Protein AF-0000000082916190 (afdb_homodimer)

Structure (mmCIF, N/CA/C/O backbone):
data_AF-0000000082916190-model_v1
#
loop_
_entity.id
_entity.type
_entity.pdbx_description
1 polymer 'Histidine-containing phosphotransfer protein'
#
loop_
_atom_site.group_PDB
_atom_site.id
_atom_site.type_symbol
_atom_site.label_atom_id
_atom_site.label_alt_id
_atom_site.label_comp_id
_atom_site.label_asym_id
_atom_site.label_entity_id
_atom_site.label_seq_id
_atom_site.pdbx_PDB_ins_code
_atom_site.Cartn_x
_atom_site.Cartn_y
_atom_site.Cartn_z
_atom_site.occupancy
_atom_site.B_iso_or_equiv
_atom_site.auth_seq_id
_atom_site.auth_comp_id
_atom_site.auth_asym_id
_atom_site.auth_atom_id
_atom_site.pdbx_PDB_model_num
ATOM 1 N N . MET A 1 1 ? -25.115 -7.022 -16.143 1 59 1 MET A N 1
ATOM 2 C CA . MET A 1 1 ? -25.789 -5.729 -16.061 1 59 1 MET A CA 1
ATOM 3 C C . MET A 1 1 ? -25.588 -5.097 -14.688 1 59 1 MET A C 1
ATOM 5 O O . MET A 1 1 ? -25.174 -3.941 -14.587 1 59 1 MET A O 1
ATOM 9 N N . GLN A 1 2 ? -25.721 -5.831 -13.573 1 75.57 2 GLN A N 1
ATOM 10 C CA . GLN A 1 2 ? -25.648 -5.311 -12.212 1 75.57 2 GLN A CA 1
ATOM 11 C C . GLN A 1 2 ? -24.212 -4.956 -11.835 1 75.57 2 GLN A C 1
ATOM 13 O O . GLN A 1 2 ? -23.966 -3.92 -11.213 1 75.57 2 GLN A O 1
ATOM 18 N N . SER A 1 3 ? -23.255 -5.614 -12.426 1 80.19 3 SER A N 1
ATOM 19 C CA . SER A 1 3 ? -21.848 -5.345 -12.15 1 80.19 3 SER A CA 1
ATOM 20 C C . SER A 1 3 ? -21.396 -4.043 -12.802 1 80.19 3 SER A C 1
ATOM 22 O O . SER A 1 3 ? -20.666 -3.258 -12.192 1 80.19 3 SER A O 1
ATOM 24 N N . ALA A 1 4 ? -21.901 -3.852 -13.993 1 82.46 4 ALA A N 1
ATOM 25 C CA . ALA A 1 4 ? -21.551 -2.628 -14.709 1 82.46 4 ALA A CA 1
ATOM 26 C C . ALA A 1 4 ? -22.106 -1.398 -13.997 1 82.46 4 ALA A C 1
ATOM 28 O O . ALA A 1 4 ? -21.45 -0.355 -13.944 1 82.46 4 ALA A O 1
ATOM 29 N N . ALA A 1 5 ? -23.358 -1.574 -13.471 1 87.19 5 ALA A N 1
ATOM 30 C CA . ALA A 1 5 ? -23.987 -0.47 -12.751 1 87.19 5 ALA A CA 1
ATOM 31 C C . ALA A 1 5 ? -23.205 -0.124 -11.487 1 87.19 5 ALA A C 1
ATOM 33 O O . ALA A 1 5 ? -22.996 1.052 -11.181 1 87.19 5 ALA A O 1
ATOM 34 N N . ILE A 1 6 ? -22.728 -1.06 -10.784 1 89.38 6 ILE A N 1
ATOM 35 C CA . ILE A 1 6 ? -21.974 -0.839 -9.555 1 89.38 6 ILE A CA 1
ATOM 36 C C . ILE A 1 6 ? -20.612 -0.234 -9.886 1 89.38 6 ILE A C 1
ATOM 38 O O . ILE A 1 6 ? -20.13 0.653 -9.178 1 89.38 6 ILE A O 1
ATOM 42 N N . ALA A 1 7 ? -20.004 -0.677 -10.923 1 89.84 7 ALA A N 1
ATOM 43 C CA . ALA A 1 7 ? -18.737 -0.102 -11.367 1 89.84 7 ALA A CA 1
ATOM 44 C C . ALA A 1 7 ? -18.891 1.381 -11.693 1 89.84 7 ALA A C 1
ATOM 46 O O . ALA A 1 7 ? -18.039 2.195 -11.33 1 89.84 7 ALA A O 1
ATOM 47 N N . ALA A 1 8 ? -19.961 1.732 -12.375 1 92.08 8 ALA A N 1
ATOM 48 C CA . ALA A 1 8 ? -20.244 3.127 -12.702 1 92.08 8 ALA A CA 1
ATOM 49 C C . ALA A 1 8 ? -20.474 3.951 -11.439 1 92.08 8 ALA A C 1
ATOM 51 O O . ALA A 1 8 ? -20.023 5.095 -11.345 1 92.08 8 ALA A O 1
ATOM 52 N N . GLN A 1 9 ? -21.2 3.35 -10.514 1 92.97 9 GLN A N 1
ATOM 53 C CA . GLN A 1 9 ? -21.447 4.018 -9.24 1 92.97 9 GLN A CA 1
ATOM 54 C C . GLN A 1 9 ? -20.141 4.291 -8.5 1 92.97 9 GLN A C 1
ATOM 56 O O . GLN A 1 9 ? -19.96 5.368 -7.927 1 92.97 9 GLN A O 1
ATOM 61 N N . LEU A 1 10 ? -19.276 3.335 -8.547 1 93.64 10 LEU A N 1
ATOM 62 C CA . LEU A 1 10 ? -17.985 3.462 -7.88 1 93.64 10 LEU A CA 1
ATOM 63 C C . LEU A 1 10 ? -17.152 4.571 -8.515 1 93.64 10 LEU A C 1
ATOM 65 O O . LEU A 1 10 ? -16.57 5.397 -7.809 1 93.64 10 LEU A O 1
ATOM 69 N N . ASN A 1 11 ? -17.079 4.616 -9.78 1 93.9 11 ASN A N 1
ATOM 70 C CA . ASN A 1 11 ? -16.336 5.648 -10.493 1 93.9 11 ASN A CA 1
ATOM 71 C C . ASN A 1 11 ? -16.901 7.039 -10.216 1 93.9 11 ASN A C 1
ATOM 73 O O . ASN A 1 11 ? -16.146 7.994 -10.026 1 93.9 11 ASN A O 1
ATOM 77 N N . GLN A 1 12 ? -18.219 7.16 -10.236 1 95.42 12 GLN A N 1
ATOM 78 C CA . GLN A 1 12 ? -18.873 8.429 -9.932 1 95.42 12 GLN A CA 1
ATOM 79 C C . GLN A 1 12 ? -18.577 8.871 -8.502 1 95.42 12 GLN A C 1
ATOM 81 O O . GLN A 1 12 ? -18.374 10.059 -8.243 1 95.42 12 GLN A O 1
ATOM 86 N N . TYR A 1 13 ? -18.592 7.854 -7.662 1 96.74 13 TYR A N 1
ATOM 87 C CA . TYR A 1 13 ? -18.337 8.155 -6.257 1 96.74 13 TYR A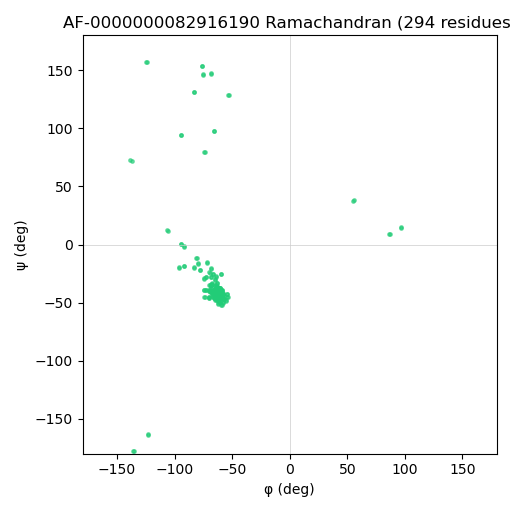 CA 1
ATOM 88 C C . TYR A 1 13 ? -16.931 8.712 -6.065 1 96.74 13 TYR A C 1
ATOM 90 O O . TYR A 1 13 ? -16.744 9.714 -5.372 1 96.74 13 TYR A O 1
ATOM 98 N N . VAL A 1 14 ? -15.942 8.138 -6.692 1 96.7 14 VAL A N 1
ATOM 99 C CA . VAL A 1 14 ? -14.558 8.585 -6.58 1 96.7 14 VAL A CA 1
ATOM 100 C C . VAL A 1 14 ? -14.417 9.985 -7.173 1 96.7 14 VAL A C 1
ATOM 102 O O . VAL A 1 14 ? -13.759 10.85 -6.591 1 96.7 14 VAL A O 1
ATOM 105 N N . THR A 1 15 ? -15.019 10.234 -8.249 1 96.93 15 THR A N 1
ATOM 106 C CA . THR A 1 15 ? -14.997 11.548 -8.88 1 96.93 15 THR A CA 1
ATOM 107 C C . THR A 1 15 ? -15.605 12.601 -7.958 1 96.93 15 THR A C 1
ATOM 109 O O . THR A 1 15 ? -15.092 13.717 -7.858 1 96.93 15 THR A O 1
ATOM 112 N N . GLN A 1 16 ? -16.728 12.22 -7.328 1 97.56 16 GLN A N 1
ATOM 113 C CA . GLN A 1 16 ? -17.366 13.127 -6.38 1 97.56 16 GLN A CA 1
ATOM 114 C C . GLN A 1 16 ? -16.418 13.488 -5.241 1 97.56 16 GLN A C 1
ATOM 116 O O . GLN A 1 16 ? -16.328 14.653 -4.847 1 97.56 16 GLN A O 1
ATOM 121 N N . LEU A 1 17 ? -15.72 12.432 -4.753 1 97.83 17 LEU A N 1
ATOM 122 C CA . LEU A 1 17 ? -14.789 12.663 -3.653 1 97.83 17 LEU A CA 1
ATOM 123 C C . LEU A 1 17 ? -13.655 13.586 -4.086 1 97.83 17 LEU A C 1
ATOM 125 O O . LEU A 1 17 ? -13.176 14.402 -3.294 1 97.83 17 LEU A O 1
ATOM 129 N N . GLN A 1 18 ? -13.217 13.505 -5.323 1 97.13 18 GLN A N 1
ATOM 130 C CA . GLN A 1 18 ? -12.176 14.372 -5.863 1 97.13 18 GLN A CA 1
ATOM 131 C C . GLN A 1 18 ? -12.673 15.809 -6.001 1 97.13 18 GLN A C 1
ATOM 133 O O . GLN A 1 18 ? -11.968 16.753 -5.638 1 97.13 18 GLN A O 1
ATOM 138 N N . GLN A 1 19 ? -13.912 15.953 -6.427 1 97.03 19 GLN A N 1
ATOM 139 C CA . GLN A 1 19 ? -14.5 17.276 -6.606 1 97.03 19 GLN A CA 1
ATOM 140 C C . GLN A 1 19 ? -14.695 17.977 -5.264 1 97.03 19 GLN A C 1
ATOM 142 O O . GLN A 1 19 ? -14.564 19.2 -5.172 1 97.03 19 GLN A O 1
ATOM 147 N N . GLU A 1 20 ? -14.987 17.153 -4.283 1 97.41 20 GLU A N 1
ATOM 148 C CA . GLU A 1 20 ? -15.214 17.697 -2.947 1 97.41 20 GLU A CA 1
ATOM 149 C C . GLU A 1 20 ? -13.895 17.982 -2.236 1 97.41 20 GLU A C 1
ATOM 151 O O . GLU A 1 20 ? -13.883 18.561 -1.147 1 97.41 20 GLU A O 1
ATOM 156 N N . GLY A 1 21 ? -12.761 17.497 -2.782 1 96.78 21 GLY A N 1
ATOM 157 C CA . GLY A 1 21 ? -11.448 17.74 -2.206 1 96.78 21 GLY A CA 1
ATOM 158 C C . GLY A 1 21 ? -11.068 16.729 -1.14 1 96.78 21 GLY A C 1
ATOM 159 O O . GLY A 1 21 ? -10.075 16.909 -0.433 1 96.78 21 GLY A O 1
ATOM 160 N N . VAL A 1 22 ? -11.874 15.685 -1.012 1 98.05 22 VAL A N 1
ATOM 161 C CA . VAL A 1 22 ? -11.582 14.646 -0.03 1 98.05 22 VAL A CA 1
ATOM 162 C C . VAL A 1 22 ? -10.415 13.789 -0.516 1 98.05 22 VAL A C 1
ATOM 164 O O . VAL A 1 22 ? -9.47 13.535 0.234 1 98.05 22 VAL A O 1
ATOM 167 N N . LEU A 1 23 ? -10.451 13.404 -1.789 1 98.02 23 LEU A N 1
ATOM 168 C CA . LEU A 1 23 ? -9.401 12.634 -2.447 1 98.02 23 LEU A CA 1
ATOM 169 C C . LEU A 1 23 ? -8.892 13.361 -3.688 1 98.02 23 LEU A C 1
ATOM 171 O O . LEU A 1 23 ? -9.582 14.225 -4.233 1 98.02 23 LEU A O 1
ATOM 175 N N . ASP A 1 24 ? -7.677 13.025 -4.077 1 97 24 ASP A N 1
ATOM 176 C CA . ASP A 1 24 ? -7.143 13.59 -5.312 1 97 24 ASP A CA 1
ATOM 177 C C . ASP A 1 24 ? -6.726 12.488 -6.284 1 97 24 ASP A C 1
ATOM 179 O O . ASP A 1 24 ? -7.155 11.34 -6.151 1 97 24 ASP A O 1
ATOM 183 N N . ASP A 1 25 ? -5.919 12.855 -7.29 1 94.62 25 ASP A N 1
ATOM 184 C CA . ASP A 1 25 ? -5.587 11.945 -8.382 1 94.62 25 ASP A CA 1
ATOM 185 C C . ASP A 1 25 ? -4.689 10.809 -7.897 1 94.62 25 ASP A C 1
ATOM 187 O O . ASP A 1 25 ? -4.624 9.751 -8.526 1 94.62 25 ASP A O 1
ATOM 191 N N . GLN A 1 26 ? -3.978 11.057 -6.823 1 92.96 26 GLN A N 1
ATOM 192 C CA . GLN A 1 26 ? -3.118 10.015 -6.273 1 92.96 26 GLN A CA 1
ATOM 193 C C . GLN A 1 26 ? -3.927 8.778 -5.893 1 92.96 26 GLN A C 1
ATOM 195 O O . GLN A 1 26 ? -3.476 7.649 -6.095 1 92.96 26 GLN A O 1
ATOM 200 N N . PHE A 1 27 ? -5.08 8.943 -5.36 1 96.07 27 PHE A N 1
ATOM 201 C CA . PHE A 1 27 ? -5.924 7.815 -4.984 1 96.07 27 PHE A CA 1
ATOM 202 C C . PHE A 1 27 ? -6.335 7.012 -6.213 1 96.07 27 PHE A C 1
ATOM 204 O O . PHE A 1 27 ? -6.407 5.783 -6.163 1 96.07 27 PHE A O 1
ATOM 211 N N . GLN A 1 28 ? -6.554 7.728 -7.271 1 93.04 28 GLN A N 1
ATOM 212 C CA . GLN A 1 28 ? -6.884 7.051 -8.521 1 93.04 28 GLN A CA 1
ATOM 213 C C . GLN A 1 28 ? -5.717 6.197 -9.009 1 93.04 28 GLN A C 1
ATOM 215 O O . GLN A 1 28 ? -5.923 5.115 -9.564 1 93.04 28 GLN A O 1
ATOM 220 N N . GLN A 1 29 ? -4.616 6.742 -8.829 1 90.31 29 GLN A N 1
ATOM 221 C CA . GLN A 1 29 ? -3.434 5.98 -9.216 1 90.31 29 GLN A CA 1
ATOM 222 C C . GLN A 1 29 ? -3.321 4.692 -8.405 1 90.31 29 GLN A C 1
ATOM 224 O O . GLN A 1 29 ? -2.92 3.653 -8.933 1 90.31 29 GLN A O 1
ATOM 229 N N . LEU A 1 30 ? -3.643 4.753 -7.156 1 92.69 30 LEU A N 1
ATOM 230 C CA . LEU A 1 30 ? -3.636 3.567 -6.307 1 92.69 30 LEU A CA 1
ATOM 231 C C . LEU A 1 30 ? -4.644 2.537 -6.805 1 92.69 30 LEU A C 1
ATOM 233 O O . LEU A 1 30 ? -4.341 1.343 -6.862 1 92.69 30 LEU A O 1
ATOM 237 N N . ILE A 1 31 ? -5.809 3.067 -7.171 1 92.92 31 ILE A N 1
ATOM 238 C CA . ILE A 1 31 ? -6.859 2.193 -7.683 1 92.92 31 ILE A CA 1
ATOM 239 C C . ILE A 1 31 ? -6.367 1.476 -8.938 1 92.92 31 ILE A C 1
ATOM 241 O O . ILE A 1 31 ? -6.634 0.286 -9.126 1 92.92 31 ILE A O 1
ATOM 245 N N . GLN A 1 32 ? -5.619 2.194 -9.725 1 89.02 32 GLN A N 1
ATOM 246 C CA . GLN A 1 32 ? -5.147 1.645 -10.992 1 89.02 32 GLN A CA 1
ATOM 247 C C . GLN A 1 32 ? -4.131 0.53 -10.764 1 89.02 32 GLN A C 1
ATOM 249 O O . GLN A 1 32 ? -3.898 -0.295 -11.65 1 89.02 32 GLN A O 1
ATOM 254 N N . LEU A 1 33 ? -3.589 0.569 -9.623 1 85.97 33 LEU A N 1
ATOM 255 C CA . LEU A 1 33 ? -2.618 -0.472 -9.308 1 85.97 33 LEU A CA 1
ATOM 256 C C . LEU A 1 33 ? -3.318 -1.765 -8.903 1 85.97 33 LEU A C 1
ATOM 258 O O . LEU A 1 33 ? -2.698 -2.83 -8.877 1 85.97 33 LEU A O 1
ATOM 262 N N . GLN A 1 34 ? -4.576 -1.6 -8.591 1 85.34 34 GLN A N 1
ATOM 263 C CA . GLN A 1 34 ? -5.392 -2.749 -8.215 1 85.34 34 GLN A CA 1
ATOM 264 C C . GLN A 1 34 ? -5.928 -3.471 -9.448 1 85.34 34 GLN A C 1
ATOM 266 O O . GLN A 1 34 ? -6.373 -2.831 -10.403 1 85.34 34 GLN A O 1
ATOM 271 N N . ASP A 1 35 ? -5.784 -4.748 -9.487 1 77.75 35 ASP A N 1
ATOM 272 C CA . ASP A 1 35 ? -6.347 -5.523 -10.588 1 77.75 35 ASP A CA 1
ATOM 273 C C . ASP A 1 35 ? -7.031 -6.789 -10.075 1 77.75 35 ASP A C 1
ATOM 275 O O . ASP A 1 35 ? -7.254 -6.936 -8.872 1 77.75 35 ASP A O 1
ATOM 279 N N . GLU A 1 36 ? -7.522 -7.588 -10.972 1 74.22 36 GLU A N 1
ATOM 280 C CA . GLU A 1 36 ? -8.291 -8.783 -10.639 1 74.22 36 GLU A CA 1
ATOM 281 C C . GLU A 1 36 ? -7.468 -9.752 -9.796 1 74.22 36 GLU A C 1
ATOM 283 O O . GLU A 1 36 ? -8.021 -10.517 -9.002 1 74.22 36 GLU A O 1
ATOM 288 N N . SER A 1 37 ? -6.22 -9.647 -9.942 1 68.77 37 SER A N 1
ATOM 289 C CA . SER A 1 37 ? -5.342 -10.571 -9.23 1 68.77 37 SER A CA 1
ATOM 290 C C . SER A 1 37 ? -5.094 -10.107 -7.799 1 68.77 37 SER A C 1
ATOM 292 O O . SER A 1 37 ? -4.683 -10.898 -6.947 1 68.77 37 SER A O 1
ATOM 294 N N . ASN A 1 38 ? -5.305 -8.879 -7.468 1 77.83 38 ASN A N 1
ATOM 295 C CA . ASN A 1 38 ? -5.202 -8.304 -6.131 1 77.83 38 ASN A CA 1
ATOM 296 C C . ASN A 1 38 ? -6.341 -7.327 -5.852 1 77.83 38 ASN A C 1
ATOM 298 O O . ASN A 1 38 ? -6.109 -6.128 -5.684 1 77.83 38 ASN A O 1
ATOM 302 N N . PRO A 1 39 ? -7.424 -7.969 -5.675 1 81.75 39 PRO A N 1
ATOM 303 C CA . PRO A 1 39 ? -8.633 -7.144 -5.611 1 81.75 39 PRO A CA 1
ATOM 304 C C . PRO A 1 39 ? -8.733 -6.344 -4.314 1 81.75 39 PRO A C 1
ATOM 306 O O . PRO A 1 39 ? -9.498 -5.38 -4.237 1 81.75 39 PRO A O 1
ATOM 309 N N . ASP A 1 40 ? -7.941 -6.691 -3.317 1 87.29 40 ASP A N 1
ATOM 310 C CA . ASP A 1 40 ? -8.081 -6.041 -2.018 1 87.29 40 ASP A CA 1
ATOM 311 C C . ASP A 1 40 ? -6.928 -5.073 -1.761 1 87.29 40 ASP A C 1
ATOM 313 O O . ASP A 1 40 ? -6.75 -4.596 -0.638 1 87.29 40 ASP A O 1
ATOM 317 N N . PHE A 1 41 ? -6.177 -4.777 -2.743 1 89.98 41 PHE A N 1
ATOM 318 C CA . PHE A 1 41 ? -4.976 -3.968 -2.571 1 89.98 41 PHE A CA 1
ATOM 319 C C . PHE A 1 41 ? -5.323 -2.602 -1.99 1 89.98 41 PHE A C 1
ATOM 321 O O . PHE A 1 41 ? -4.76 -2.194 -0.972 1 89.98 41 PHE A O 1
ATOM 328 N N . VAL A 1 42 ? -6.23 -1.904 -2.549 1 94.04 42 VAL A N 1
ATOM 329 C CA . VAL A 1 42 ? -6.571 -0.546 -2.137 1 94.04 42 VAL A CA 1
ATOM 330 C C . VAL A 1 42 ? -7.147 -0.565 -0.723 1 94.04 42 VAL A C 1
ATOM 332 O O . VAL A 1 42 ? -6.811 0.287 0.103 1 94.04 42 VAL A O 1
ATOM 335 N N . ALA A 1 43 ? -7.967 -1.543 -0.451 1 94.03 43 ALA A N 1
ATOM 336 C CA . ALA A 1 43 ? -8.547 -1.666 0.884 1 94.03 43 ALA A CA 1
ATOM 337 C C . ALA A 1 43 ? -7.461 -1.851 1.939 1 94.03 43 ALA A C 1
ATOM 339 O O . ALA A 1 43 ? -7.549 -1.291 3.034 1 94.03 43 ALA A O 1
ATOM 340 N N . GLU A 1 44 ? -6.484 -2.566 1.602 1 91.51 44 GLU A N 1
ATOM 341 C CA . GLU A 1 44 ? -5.387 -2.816 2.532 1 91.51 44 GLU A CA 1
ATOM 342 C C . GLU A 1 44 ? -4.557 -1.556 2.759 1 91.51 44 GLU A C 1
ATOM 344 O O . GLU A 1 44 ? -4.166 -1.259 3.889 1 91.51 44 GLU A O 1
ATOM 349 N N . VAL A 1 45 ? -4.247 -0.899 1.671 1 93.79 45 VAL A N 1
ATOM 350 C CA . VAL A 1 45 ? -3.511 0.356 1.779 1 93.79 45 VAL A CA 1
ATOM 351 C C . VAL A 1 45 ? -4.309 1.354 2.614 1 93.79 45 VAL A C 1
ATOM 353 O O . VAL A 1 45 ? -3.753 2.035 3.478 1 93.79 45 VAL A O 1
ATOM 356 N N . VAL A 1 46 ? -5.603 1.401 2.428 1 96.45 46 VAL A N 1
ATOM 357 C CA . VAL A 1 46 ? -6.483 2.293 3.176 1 96.45 46 VAL A CA 1
ATOM 358 C C . VAL A 1 46 ? -6.438 1.937 4.66 1 96.45 46 VAL A C 1
ATOM 360 O O . VAL A 1 46 ? -6.343 2.822 5.514 1 96.45 46 VAL A O 1
ATOM 363 N N . GLN A 1 47 ? -6.481 0.752 4.938 1 94.54 47 GLN A N 1
ATOM 364 C CA . GLN A 1 47 ? -6.45 0.308 6.328 1 94.54 47 GLN A CA 1
ATOM 365 C C . GLN A 1 47 ? -5.145 0.714 7.006 1 94.54 47 GLN A C 1
ATOM 367 O O . GLN A 1 47 ? -5.152 1.186 8.145 1 94.54 47 GLN A O 1
ATOM 372 N N . LEU A 1 48 ? -4.073 0.537 6.321 1 93.05 48 LEU A N 1
ATOM 373 C CA . LEU A 1 48 ? -2.771 0.928 6.851 1 93.05 48 LEU A CA 1
ATOM 374 C C . LEU A 1 48 ? -2.722 2.428 7.12 1 93.05 48 LEU A C 1
ATOM 376 O O . LEU A 1 48 ? -2.24 2.86 8.17 1 93.05 48 LEU A O 1
ATOM 380 N N . TYR A 1 49 ? -3.215 3.147 6.187 1 95.84 49 TYR A N 1
ATOM 381 C CA . TYR A 1 49 ? -3.245 4.598 6.33 1 95.84 49 TYR A CA 1
ATOM 382 C C . TYR A 1 49 ? -4.077 5.011 7.538 1 95.84 49 TYR A C 1
ATOM 384 O O . TYR A 1 49 ? -3.66 5.864 8.325 1 95.84 49 TYR A O 1
ATOM 392 N N . VAL A 1 50 ? -5.238 4.42 7.669 1 97.29 50 VAL A N 1
ATOM 393 C CA . VAL A 1 50 ? -6.156 4.79 8.741 1 97.29 50 VAL A CA 1
ATOM 394 C C . VAL A 1 50 ? -5.521 4.48 10.095 1 97.29 50 VAL A C 1
ATOM 396 O O . VAL A 1 50 ? -5.568 5.302 11.013 1 97.29 50 VAL A O 1
ATOM 399 N N . GLU A 1 51 ? -4.932 3.396 10.183 1 94.44 51 GLU A N 1
ATOM 400 C CA . GLU A 1 51 ? -4.288 3.007 11.435 1 94.44 51 GLU A CA 1
ATOM 401 C C . GLU A 1 51 ? -3.125 3.936 11.769 1 94.44 51 GLU A C 1
ATOM 403 O O . GLU A 1 51 ? -3.021 4.43 12.894 1 94.44 51 GLU A O 1
ATOM 408 N N . ASP A 1 52 ? -2.308 4.172 10.83 1 93.6 52 ASP A N 1
ATOM 409 C CA . ASP A 1 52 ? -1.145 5.031 11.026 1 93.6 52 ASP A CA 1
ATOM 410 C C . ASP A 1 52 ? -1.567 6.463 11.346 1 93.6 52 ASP A C 1
ATOM 412 O O . ASP A 1 52 ? -1.008 7.094 12.246 1 93.6 52 ASP A O 1
ATOM 416 N N . SER A 1 53 ? -2.529 6.961 10.586 1 96.62 53 SER A N 1
ATOM 417 C CA . SER A 1 53 ? -3.011 8.326 10.769 1 96.62 53 SER A CA 1
ATOM 418 C C . SER A 1 53 ? -3.661 8.504 12.137 1 96.62 53 SER A C 1
ATOM 420 O O . SER A 1 53 ? -3.447 9.519 12.804 1 96.62 53 SER A O 1
ATOM 422 N N . SER A 1 54 ? -4.471 7.515 12.559 1 97.83 54 SER A N 1
ATOM 423 C CA . SER A 1 54 ? -5.084 7.571 13.882 1 97.83 54 SER A CA 1
ATOM 424 C C . SER A 1 54 ? -4.028 7.68 14.977 1 97.83 54 SER A C 1
ATOM 426 O O . SER A 1 54 ? -4.163 8.487 15.899 1 97.83 54 SER A O 1
ATOM 428 N N . ALA A 1 55 ? -2.988 6.916 14.869 1 97.09 55 ALA A N 1
ATOM 429 C CA . ALA A 1 55 ? -1.908 6.942 15.852 1 97.09 55 ALA A CA 1
ATOM 430 C C . ALA A 1 55 ? -1.21 8.299 15.865 1 97.09 55 ALA A C 1
ATOM 432 O O . ALA A 1 55 ? -0.885 8.827 16.932 1 97.09 55 ALA A O 1
ATOM 433 N N . LYS A 1 56 ? -0.985 8.887 14.703 1 96.95 56 LYS A N 1
ATOM 434 C CA . LYS A 1 56 ? -0.303 10.175 14.611 1 96.95 56 LYS A CA 1
ATOM 435 C C . LYS A 1 56 ? -1.175 11.3 15.16 1 96.95 56 LYS A C 1
ATOM 437 O O . LYS A 1 56 ? -0.683 12.192 15.854 1 96.95 56 LYS A O 1
ATOM 442 N N . ILE A 1 57 ? -2.451 11.242 14.859 1 98.33 57 ILE A N 1
ATOM 443 C CA . ILE A 1 57 ? -3.39 12.231 15.375 1 98.33 57 ILE A CA 1
ATOM 444 C C . ILE A 1 57 ? -3.405 12.181 16.901 1 98.33 57 ILE A C 1
ATOM 446 O O . ILE A 1 57 ? -3.368 13.221 17.563 1 98.33 57 ILE A O 1
ATOM 450 N N . ASP A 1 58 ? -3.439 10.969 17.462 1 98.42 58 ASP A N 1
ATOM 451 C CA . ASP A 1 58 ? -3.425 10.799 18.911 1 98.42 58 ASP A CA 1
ATOM 452 C C . ASP A 1 58 ? -2.138 11.355 19.517 1 98.42 58 ASP A C 1
ATOM 454 O O . ASP A 1 58 ? -2.166 11.989 20.574 1 98.42 58 ASP A O 1
ATOM 458 N N . LYS A 1 59 ? -0.995 11.116 18.91 1 97.67 59 LYS A N 1
ATOM 459 C CA . LYS A 1 59 ? 0.291 11.607 19.397 1 97.67 59 LYS A CA 1
ATOM 460 C C . LYS A 1 59 ? 0.345 13.132 19.367 1 97.67 59 LYS A C 1
ATOM 462 O O . LYS A 1 59 ? 0.822 13.76 20.315 1 97.67 59 LYS A O 1
ATOM 467 N N . ILE A 1 60 ? -0.165 13.706 18.295 1 98.03 60 ILE A N 1
ATOM 468 C CA . ILE A 1 60 ? -0.211 15.159 18.181 1 98.03 60 ILE A CA 1
ATOM 469 C C . ILE A 1 60 ? -1.084 15.737 19.292 1 98.03 60 ILE A C 1
ATOM 471 O O . ILE A 1 60 ? -0.703 16.711 19.946 1 98.03 60 ILE A O 1
ATOM 475 N N . ALA A 1 61 ? -2.282 15.147 19.44 1 97.89 61 ALA A N 1
ATOM 476 C CA . ALA A 1 61 ? -3.187 15.593 20.496 1 97.89 61 ALA A CA 1
ATOM 477 C C . ALA A 1 61 ? -2.502 15.55 21.859 1 97.89 61 ALA A C 1
ATOM 479 O O . ALA A 1 61 ? -2.621 16.488 22.651 1 97.89 61 ALA A O 1
ATOM 480 N N . ALA A 1 62 ? -1.76 14.492 22.111 1 97.12 62 ALA A N 1
ATOM 481 C CA . ALA A 1 62 ? -1.073 14.329 23.389 1 97.12 62 ALA A CA 1
ATOM 482 C C . ALA A 1 62 ? -0.02 15.415 23.589 1 97.12 62 ALA A C 1
ATOM 484 O O . ALA A 1 62 ? 0.162 15.914 24.702 1 97.12 62 ALA A O 1
ATOM 485 N N . MET A 1 63 ? 0.665 15.78 22.504 1 96.63 63 MET A N 1
ATOM 486 C CA . MET A 1 63 ? 1.707 16.8 22.578 1 96.63 63 MET A CA 1
ATOM 487 C C . MET A 1 63 ? 1.104 18.173 22.861 1 96.63 63 MET A C 1
ATOM 489 O O . MET A 1 63 ? 1.737 19.012 23.505 1 96.63 63 MET A O 1
ATOM 493 N N . LEU A 1 64 ? -0.117 18.344 22.434 1 96.46 64 LEU A N 1
ATOM 494 C CA . LEU A 1 64 ? -0.708 19.676 22.505 1 96.46 64 LEU A CA 1
ATOM 495 C C . LEU A 1 64 ? -1.55 19.83 23.767 1 96.46 64 LEU A C 1
ATOM 497 O O . LEU A 1 64 ? -1.899 20.948 24.153 1 96.46 64 LEU A O 1
ATOM 501 N N . THR A 1 65 ? -1.942 18.813 24.338 1 90.23 65 THR A N 1
ATOM 502 C CA . THR A 1 65 ? -2.839 18.873 25.487 1 90.23 65 THR A CA 1
ATOM 503 C C . THR A 1 65 ? -2.046 18.912 26.79 1 90.23 65 THR A C 1
ATOM 505 O O . THR A 1 65 ? -2.621 19.078 27.868 1 90.23 65 THR A O 1
ATOM 508 N N . THR A 1 66 ? -0.72 18.854 26.715 1 83.61 66 THR A N 1
ATOM 509 C CA . THR A 1 66 ? 0.094 18.964 27.921 1 83.61 66 THR A CA 1
ATOM 510 C C . THR A 1 66 ? 0.167 20.412 28.394 1 83.61 66 THR A C 1
ATOM 512 O O . THR A 1 66 ? -0.11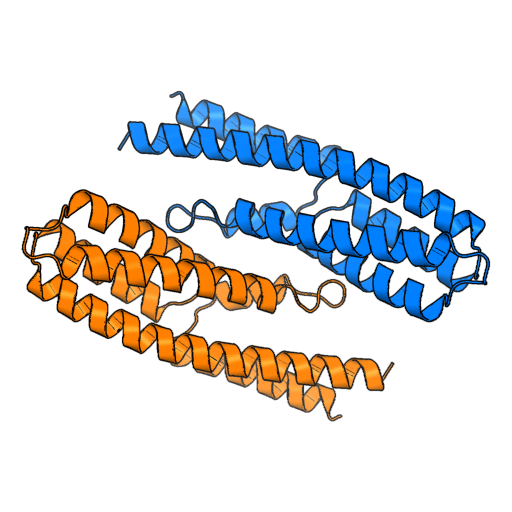8 21.336 27.63 1 83.61 66 THR A O 1
ATOM 515 N N . VAL A 1 67 ? 0.385 20.568 29.694 1 81.24 67 VAL A N 1
ATOM 516 C CA . VAL A 1 67 ? 0.499 21.895 30.289 1 81.24 67 VAL A CA 1
ATOM 517 C C . VAL A 1 67 ? 1.778 22.572 29.804 1 81.24 67 VAL A C 1
ATOM 519 O O . VAL A 1 67 ? 1.788 23.776 29.537 1 81.24 67 VAL A O 1
ATOM 522 N N . ALA A 1 68 ? 2.776 21.853 29.615 1 87.51 68 ALA A N 1
ATOM 523 C CA . ALA A 1 68 ? 4.064 22.374 29.166 1 87.51 68 ALA A CA 1
ATOM 524 C C . ALA A 1 68 ? 4.029 22.721 27.68 1 87.51 68 ALA A C 1
ATOM 526 O O . ALA A 1 68 ? 3.231 22.16 26.925 1 87.51 68 ALA A O 1
ATOM 527 N N . GLU A 1 69 ? 4.759 23.76 27.306 1 90.8 69 GLU A N 1
ATOM 528 C CA . GLU A 1 69 ? 4.903 24.086 25.89 1 90.8 69 GLU A CA 1
ATOM 529 C C . GLU A 1 69 ? 5.376 22.875 25.091 1 90.8 69 GLU A C 1
ATOM 531 O O . GLU A 1 69 ? 6.308 22.179 25.5 1 90.8 69 GLU A O 1
ATOM 536 N N . PRO A 1 70 ? 4.668 22.604 24.043 1 93.46 70 PRO A N 1
ATOM 537 C CA . PRO A 1 70 ? 5.079 21.455 23.232 1 93.46 70 PRO A CA 1
ATOM 538 C C . PRO A 1 70 ? 6.402 21.688 22.507 1 93.46 70 PRO A C 1
ATOM 540 O O . PRO A 1 70 ? 6.785 22.836 22.268 1 93.46 70 PRO A O 1
ATOM 543 N N . ASP A 1 71 ? 7.161 20.662 22.327 1 95.53 71 ASP A N 1
ATOM 544 C CA . ASP A 1 71 ? 8.29 20.72 21.403 1 95.53 71 ASP A CA 1
ATOM 545 C C . ASP A 1 71 ? 7.812 20.895 19.963 1 95.53 71 ASP A C 1
ATOM 547 O O . ASP A 1 71 ? 7.474 19.917 19.293 1 95.53 71 ASP A O 1
ATOM 551 N N . PHE A 1 72 ? 7.813 22.107 19.479 1 96.63 72 PHE A N 1
ATOM 552 C CA . PHE A 1 72 ? 7.249 22.429 18.174 1 96.63 72 PHE A CA 1
ATOM 553 C C . PHE A 1 72 ? 8.064 21.787 17.058 1 96.63 72 PHE A C 1
ATOM 555 O O . PHE A 1 72 ? 7.533 21.487 15.987 1 96.63 72 PHE A O 1
ATOM 562 N N . ASN A 1 73 ? 9.321 21.552 17.373 1 95.79 73 ASN A N 1
ATOM 563 C CA . ASN A 1 73 ? 10.137 20.867 16.375 1 95.79 73 ASN A CA 1
ATOM 564 C C . ASN A 1 73 ? 9.715 19.409 16.211 1 95.79 73 ASN A C 1
ATOM 566 O O . ASN A 1 73 ? 9.595 18.916 15.089 1 95.79 73 ASN A O 1
ATOM 570 N N . GLU A 1 74 ? 9.503 18.757 17.316 1 95.49 74 GLU A N 1
ATOM 571 C CA . GLU A 1 74 ? 9.024 17.379 17.265 1 95.49 74 GLU A CA 1
ATOM 572 C C . GLU A 1 74 ? 7.628 17.303 16.653 1 95.49 74 GLU A C 1
ATOM 574 O O . GLU A 1 74 ? 7.342 16.405 15.858 1 95.49 74 GLU A O 1
ATOM 579 N N . LEU A 1 75 ? 6.803 18.254 17.05 1 97.33 75 LEU A N 1
ATOM 580 C CA . LEU A 1 75 ? 5.45 18.317 16.507 1 97.33 75 LEU A CA 1
ATOM 581 C C . LEU A 1 75 ? 5.48 18.515 14.995 1 97.33 75 LEU A C 1
ATOM 583 O O . LEU A 1 75 ? 4.762 17.832 14.261 1 97.33 75 LEU A O 1
ATOM 587 N N . ASP A 1 76 ? 6.31 19.41 14.524 1 96.64 76 ASP A N 1
ATOM 588 C CA . ASP A 1 76 ? 6.44 19.697 13.098 1 96.64 76 ASP A CA 1
ATOM 589 C C . ASP A 1 76 ? 6.878 18.455 12.326 1 96.64 76 ASP A C 1
ATOM 591 O O . ASP A 1 76 ? 6.376 18.188 11.232 1 96.64 76 ASP A O 1
ATOM 595 N N . GLN A 1 77 ? 7.764 17.668 12.872 1 93.86 77 GLN A N 1
ATOM 596 C CA . GLN A 1 77 ? 8.238 16.452 12.219 1 93.86 77 GLN A CA 1
ATOM 597 C C . GLN A 1 77 ? 7.12 15.421 12.1 1 93.86 77 GLN A C 1
ATOM 599 O O . GLN A 1 77 ? 6.978 14.767 11.065 1 93.86 77 GLN A O 1
ATOM 604 N N . LEU A 1 78 ? 6.388 15.254 13.182 1 95.46 78 LEU A N 1
ATOM 605 C CA . LEU A 1 78 ? 5.271 14.315 13.189 1 95.46 78 LEU A CA 1
ATOM 606 C C . LEU A 1 78 ? 4.218 14.715 12.162 1 95.46 78 LEU A C 1
ATOM 608 O O . LEU A 1 78 ? 3.714 13.868 11.421 1 95.46 78 LEU A O 1
ATOM 612 N N . VAL A 1 79 ? 3.919 16.014 12.071 1 97.25 79 VAL A N 1
ATOM 613 C CA . VAL A 1 79 ? 2.924 16.521 11.131 1 97.25 79 VAL A CA 1
ATOM 614 C C . VAL A 1 79 ? 3.44 16.371 9.702 1 97.25 79 VAL A C 1
ATOM 616 O O . VAL A 1 79 ? 2.67 16.078 8.785 1 97.25 79 VAL A O 1
ATOM 619 N N . HIS A 1 80 ? 4.669 16.595 9.513 1 94.75 80 HIS A N 1
ATOM 620 C CA . HIS A 1 80 ? 5.281 16.396 8.205 1 94.75 80 HIS A CA 1
ATOM 621 C C . HIS A 1 80 ? 5.074 14.968 7.711 1 94.75 80 HIS A C 1
ATOM 623 O O . HIS A 1 80 ? 4.715 14.754 6.55 1 94.75 80 HIS A O 1
ATOM 629 N N . GLN A 1 81 ? 5.331 13.997 8.607 1 92.09 81 GLN A N 1
ATOM 630 C CA . GLN A 1 81 ? 5.1 12.598 8.263 1 92.09 81 GLN A CA 1
ATOM 631 C C . GLN A 1 81 ? 3.633 12.349 7.925 1 92.09 81 GLN A C 1
ATOM 633 O O . GLN A 1 81 ? 3.324 11.612 6.986 1 92.09 81 GLN A O 1
ATOM 638 N N . PHE A 1 82 ? 2.772 12.936 8.725 1 96.15 82 PHE A N 1
ATOM 639 C CA . PHE A 1 82 ? 1.335 12.787 8.527 1 96.15 82 PHE A CA 1
ATOM 640 C C . PHE A 1 82 ? 0.909 13.377 7.188 1 96.15 82 PHE A C 1
ATOM 642 O O . PHE A 1 82 ? 0.125 12.768 6.457 1 96.15 82 PHE A O 1
ATOM 649 N N . LYS A 1 83 ? 1.426 14.534 6.825 1 95.99 83 LYS A N 1
ATOM 650 C CA . LYS A 1 83 ? 1.173 15.162 5.532 1 95.99 83 LYS A CA 1
ATOM 651 C C . LYS A 1 83 ? 1.588 14.246 4.385 1 95.99 83 LYS A C 1
ATOM 653 O O . LYS A 1 83 ? 0.845 14.082 3.414 1 95.99 83 LYS A O 1
ATOM 658 N N . GLY A 1 84 ? 2.762 13.695 4.515 1 93.78 84 GLY A N 1
ATOM 659 C CA . GLY A 1 84 ? 3.269 12.798 3.489 1 93.78 84 GLY A CA 1
ATOM 660 C C . GLY A 1 84 ? 2.393 11.577 3.278 1 93.78 84 GLY A C 1
ATOM 661 O O . GLY A 1 84 ? 2.078 11.222 2.141 1 93.78 84 GLY A O 1
ATOM 662 N N . SER A 1 85 ? 2.044 10.881 4.36 1 93.42 85 SER A N 1
ATOM 663 C CA . SER A 1 85 ? 1.177 9.712 4.258 1 93.42 85 SER A CA 1
ATOM 664 C C . SER A 1 85 ? -0.164 10.072 3.626 1 93.42 85 SER A C 1
ATOM 666 O O . SER A 1 85 ? -0.692 9.317 2.807 1 93.42 85 SER A O 1
ATOM 668 N N . SER A 1 86 ? -0.67 11.211 3.994 1 96.56 86 SER A N 1
ATOM 669 C CA . SER A 1 86 ? -1.951 11.662 3.46 1 96.56 86 SER A CA 1
ATOM 670 C C . SER A 1 86 ? -1.85 11.972 1.971 1 96.56 86 SER A C 1
ATOM 672 O O . SER A 1 86 ? -2.737 11.61 1.194 1 96.56 86 SER A O 1
ATOM 674 N N . ALA A 1 87 ? -0.796 12.578 1.585 1 94.58 87 ALA A N 1
ATOM 675 C CA . ALA A 1 87 ? -0.57 12.874 0.172 1 94.58 87 ALA A CA 1
ATOM 676 C C . ALA A 1 87 ? -0.432 11.591 -0.642 1 94.58 87 ALA A C 1
ATOM 678 O O . ALA A 1 87 ? -0.968 11.489 -1.748 1 94.58 87 ALA A O 1
ATOM 679 N N . SER A 1 88 ? 0.278 10.602 -0.09 1 91.58 88 SER A N 1
ATOM 680 C CA . SER A 1 88 ? 0.496 9.334 -0.777 1 91.58 88 SER A CA 1
ATOM 681 C C . SER A 1 88 ? -0.818 8.593 -0.999 1 91.58 88 SER A C 1
ATOM 683 O O . SER A 1 88 ? -0.984 7.902 -2.007 1 91.58 88 SER A O 1
ATOM 685 N N . LEU A 1 89 ? -1.67 8.683 -0.063 1 95.08 89 LEU A N 1
ATOM 686 C CA . LEU A 1 89 ? -2.986 8.07 -0.207 1 95.08 89 LEU A CA 1
ATOM 687 C C . LEU A 1 89 ? -3.864 8.884 -1.151 1 95.08 89 LEU A C 1
ATOM 689 O O . LEU A 1 89 ? -4.777 8.342 -1.778 1 95.08 89 LEU A O 1
ATOM 693 N N . GLY A 1 90 ? -3.662 10.202 -1.234 1 96.4 90 GLY A N 1
ATOM 694 C CA . GLY A 1 90 ? -4.504 11.141 -1.958 1 96.4 90 GLY A CA 1
ATOM 695 C C . GLY A 1 90 ? -5.515 11.842 -1.071 1 96.4 90 GLY A C 1
ATOM 696 O O . GLY A 1 90 ? -6.512 12.377 -1.56 1 96.4 90 GLY A O 1
ATOM 697 N N . ALA A 1 91 ? -5.338 11.777 0.194 1 97.75 91 ALA A N 1
ATOM 698 C CA . ALA A 1 91 ? -6.205 12.47 1.145 1 97.75 91 ALA A CA 1
ATOM 699 C C . ALA A 1 91 ? -5.926 13.97 1.15 1 97.75 91 ALA A C 1
ATOM 701 O O . ALA A 1 91 ? -5.319 14.491 2.089 1 97.75 91 ALA A O 1
ATOM 702 N N . GLN A 1 92 ? -6.431 14.617 0.226 1 97.42 92 GLN A N 1
ATOM 703 C CA . GLN A 1 92 ? -6.064 15.981 -0.139 1 97.42 92 GLN A CA 1
ATOM 704 C C . GLN A 1 92 ? -6.349 16.952 1.004 1 97.42 92 GLN A C 1
ATOM 706 O O . GLN A 1 92 ? -5.483 17.742 1.385 1 97.42 92 GLN A O 1
ATOM 711 N N . THR A 1 93 ? -7.586 16.889 1.533 1 98.38 93 THR A N 1
ATOM 712 C CA . THR A 1 93 ? -7.985 17.823 2.58 1 98.38 93 THR A CA 1
ATOM 713 C C . THR A 1 93 ? -7.077 17.69 3.799 1 98.38 93 THR A C 1
ATOM 715 O O . THR A 1 93 ? -6.637 18.694 4.364 1 98.38 93 THR A O 1
ATOM 718 N N . ILE A 1 94 ? -6.788 16.487 4.185 1 98.5 94 ILE A N 1
ATOM 719 C CA . ILE A 1 94 ? -5.952 16.247 5.356 1 98.5 94 ILE A CA 1
ATOM 720 C C . ILE A 1 94 ? -4.543 16.778 5.102 1 98.5 94 ILE A C 1
ATOM 722 O O . ILE A 1 94 ? -3.962 17.449 5.958 1 98.5 94 ILE A O 1
ATOM 726 N N . ALA A 1 95 ? -3.985 16.502 3.909 1 97.4 95 ALA A N 1
ATOM 727 C CA . ALA A 1 95 ? -2.65 16.985 3.564 1 97.4 95 ALA A CA 1
ATOM 728 C C . ALA A 1 95 ? -2.581 18.508 3.639 1 97.4 95 ALA A C 1
ATOM 730 O O . ALA A 1 95 ? -1.611 19.067 4.156 1 97.4 95 ALA A O 1
ATOM 731 N N . PHE A 1 96 ? -3.588 19.124 3.162 1 98.37 96 PHE A N 1
ATOM 732 C CA . PHE A 1 96 ? -3.649 20.58 3.169 1 98.37 96 PHE A CA 1
ATOM 733 C C . PHE A 1 96 ? -3.68 21.114 4.596 1 98.37 96 PHE A C 1
ATOM 735 O O . PHE A 1 96 ? -2.969 22.067 4.924 1 98.37 96 PHE A O 1
ATOM 742 N N . LEU A 1 97 ? -4.51 20.536 5.44 1 98.69 97 LEU A N 1
ATOM 743 C CA . LEU A 1 97 ? -4.614 20.975 6.827 1 98.69 97 LEU A CA 1
ATOM 744 C C . LEU A 1 97 ? -3.297 20.76 7.565 1 98.69 97 LEU A C 1
ATOM 746 O O . LEU A 1 97 ? -2.933 21.552 8.438 1 98.69 97 LEU A O 1
ATOM 750 N N . CYS A 1 98 ? -2.577 19.69 7.171 1 98.22 98 CYS A N 1
ATOM 751 C CA . CYS A 1 98 ? -1.267 19.449 7.764 1 98.22 98 CYS A CA 1
ATOM 752 C C . CYS A 1 98 ? -0.289 20.558 7.395 1 98.22 98 CYS A C 1
ATOM 754 O O . CYS A 1 98 ? 0.537 20.962 8.216 1 98.22 98 CYS A O 1
ATOM 756 N N . VAL A 1 99 ? -0.359 21.053 6.15 1 97.96 99 VAL A N 1
ATOM 757 C CA . VAL A 1 99 ? 0.494 22.159 5.728 1 97.96 99 VAL A CA 1
ATOM 758 C C . VAL A 1 99 ? 0.23 23.381 6.605 1 97.96 99 VAL A C 1
ATOM 760 O O . VAL A 1 99 ? 1.167 24.027 7.079 1 97.96 99 VAL A O 1
ATOM 763 N N . LYS A 1 100 ? -1.004 23.678 6.865 1 98.59 100 LYS A N 1
ATOM 764 C CA . LYS A 1 100 ? -1.373 24.807 7.713 1 98.59 100 LYS A CA 1
ATOM 765 C C . LYS A 1 100 ? -0.891 24.6 9.146 1 98.59 100 LYS A C 1
ATOM 767 O O . LYS A 1 100 ? -0.432 25.542 9.795 1 98.59 100 LYS A O 1
ATOM 772 N N . LEU A 1 101 ? -1.023 23.39 9.656 1 98.45 101 LEU A N 1
ATOM 773 C CA . LEU A 1 101 ? -0.587 23.087 11.015 1 98.45 101 LEU A CA 1
ATOM 774 C C . LEU A 1 101 ? 0.917 23.291 11.162 1 98.45 101 LEU A C 1
ATOM 776 O O . LEU A 1 101 ? 1.38 23.83 12.169 1 98.45 101 LEU A O 1
ATOM 780 N N . ARG A 1 102 ? 1.672 22.868 10.149 1 97.33 102 ARG A N 1
ATOM 781 C CA . ARG A 1 102 ? 3.12 23.052 10.173 1 97.33 102 ARG A CA 1
ATOM 782 C C . ARG A 1 102 ? 3.483 24.532 10.231 1 97.33 102 ARG A C 1
ATOM 784 O O . ARG A 1 102 ? 4.449 24.914 10.895 1 97.33 102 ARG A O 1
ATOM 791 N N . GLU A 1 103 ? 2.715 25.388 9.523 1 97.94 103 GLU A N 1
ATOM 792 C CA . GLU A 1 103 ? 2.933 26.83 9.593 1 97.94 103 GLU A CA 1
ATOM 793 C C . GLU A 1 103 ? 2.759 27.346 11.018 1 97.94 103 GLU A C 1
ATOM 795 O O . GLU A 1 103 ? 3.508 28.217 11.465 1 97.94 103 GLU A O 1
ATOM 800 N N . ARG A 1 104 ? 1.753 26.809 11.715 1 97.31 104 ARG A N 1
ATOM 801 C CA . ARG A 1 104 ? 1.515 27.222 13.095 1 97.31 104 ARG A CA 1
ATOM 802 C C . ARG A 1 104 ? 2.618 26.712 14.017 1 97.31 104 ARG A C 1
ATOM 804 O O . ARG A 1 104 ? 2.964 27.369 15.001 1 97.31 104 ARG A O 1
ATOM 811 N N . CYS A 1 105 ? 3.148 25.523 13.726 1 96.35 105 CYS A N 1
ATOM 812 C CA . CYS A 1 105 ? 4.291 25.018 14.479 1 96.35 105 CYS A CA 1
ATOM 813 C C . CYS A 1 105 ? 5.477 25.97 14.373 1 96.35 105 CYS A C 1
ATOM 815 O O . CYS A 1 105 ? 6.144 26.25 15.371 1 96.35 105 CYS A O 1
ATOM 817 N N . GLN A 1 106 ? 5.727 26.463 13.162 1 95.76 106 GLN A N 1
ATOM 818 C CA . GLN A 1 106 ? 6.86 27.346 12.909 1 95.76 106 GLN A CA 1
ATOM 819 C C . GLN A 1 106 ? 6.717 28.657 13.676 1 95.76 106 GLN A C 1
ATOM 821 O O . GLN A 1 106 ? 7.714 29.25 14.095 1 95.76 106 GLN A O 1
ATOM 826 N N . SER A 1 107 ? 5.473 29.094 13.975 1 95.72 107 SER A N 1
ATOM 827 C CA . SER A 1 107 ? 5.221 30.318 14.728 1 95.72 107 SER A CA 1
ATOM 828 C C . SER A 1 107 ? 5.04 30.026 16.214 1 95.72 107 SER A C 1
ATOM 830 O O . SER A 1 107 ? 4.716 30.924 16.994 1 95.72 107 SER A O 1
ATOM 832 N N . CYS A 1 108 ? 5.14 28.764 16.596 1 94.82 108 CYS A N 1
ATOM 833 C CA . CYS A 1 108 ? 5.009 28.305 17.974 1 94.82 108 CYS A CA 1
ATOM 834 C C . CYS A 1 108 ? 3.682 28.753 18.574 1 94.82 108 CYS A C 1
ATOM 836 O O . CYS A 1 108 ? 3.642 29.251 19.701 1 94.82 108 CYS A O 1
ATOM 838 N N . CYS A 1 109 ? 2.627 28.745 17.81 1 94.41 109 CYS A N 1
ATOM 839 C CA . CYS A 1 109 ? 1.28 29.13 18.216 1 94.41 109 CYS A CA 1
ATOM 840 C C . CYS A 1 109 ? 0.472 27.912 18.648 1 94.41 109 CYS A C 1
ATOM 842 O O . CYS A 1 109 ? -0.207 27.29 17.829 1 94.41 109 CYS A O 1
ATOM 844 N N . ARG A 1 110 ? 0.455 27.631 19.901 1 95.62 110 ARG A N 1
ATOM 845 C CA . ARG A 1 110 ? -0.21 26.44 20.419 1 95.62 110 ARG A CA 1
ATOM 846 C C . ARG A 1 110 ? -1.705 26.472 20.119 1 95.62 110 ARG A C 1
ATOM 848 O O . ARG A 1 110 ? -2.283 25.464 19.709 1 95.62 110 ARG A O 1
ATOM 855 N N . SER A 1 111 ? -2.308 27.619 20.361 1 95.66 111 SER A N 1
ATOM 856 C CA . SER A 1 111 ? -3.747 27.733 20.148 1 95.66 111 SER A CA 1
ATOM 857 C C . SER A 1 111 ? -4.113 27.464 18.692 1 95.66 111 SER A C 1
ATOM 859 O O . SER A 1 111 ? -5.125 26.819 18.409 1 95.66 111 SER A O 1
ATOM 861 N N . GLY A 1 112 ? -3.324 27.962 17.741 1 96.97 112 GLY A N 1
ATOM 862 C CA . GLY A 1 112 ? -3.529 27.681 16.329 1 96.97 112 GLY A CA 1
ATOM 863 C C . GLY A 1 112 ? -3.387 26.21 15.986 1 96.97 112 GLY A C 1
ATOM 864 O O . GLY A 1 112 ? -4.148 25.681 15.173 1 96.97 112 GLY A O 1
ATOM 865 N N . CYS A 1 113 ? -2.41 25.581 16.683 1 98.09 113 CYS A N 1
ATOM 866 C CA . CYS A 1 113 ? -2.203 24.155 16.453 1 98.09 113 CYS A CA 1
ATOM 867 C C . CYS A 1 113 ? -3.396 23.345 16.945 1 98.09 113 CYS A C 1
ATOM 869 O O . CYS A 1 113 ? -3.848 22.422 16.264 1 98.09 113 CYS A O 1
ATOM 871 N N . VAL A 1 114 ? -3.92 23.698 18.087 1 97.61 114 VAL A N 1
ATOM 872 C CA . VAL A 1 114 ? -5.049 22.989 18.679 1 97.61 114 VAL A CA 1
ATOM 873 C C . VAL A 1 114 ? -6.273 23.12 17.775 1 97.61 114 VAL A C 1
ATOM 875 O O . VAL A 1 114 ? -6.995 22.145 17.552 1 97.61 114 VAL A O 1
ATOM 878 N N . LEU A 1 115 ? -6.476 24.321 17.218 1 97.88 115 LEU A N 1
ATOM 879 C CA . LEU A 1 115 ? -7.604 24.555 16.322 1 97.88 115 LEU A CA 1
ATOM 880 C C . LEU A 1 115 ? -7.48 23.707 15.061 1 97.88 115 LEU A C 1
ATOM 882 O O . LEU A 1 115 ? -8.447 23.068 14.64 1 97.88 115 LEU A O 1
ATOM 886 N N . LEU A 1 116 ? -6.308 23.695 14.513 1 98.44 116 LEU A N 1
ATOM 887 C CA . LEU A 1 116 ? -6.087 22.938 13.286 1 98.44 116 LEU A CA 1
ATOM 888 C C . LEU A 1 116 ? -6.179 21.439 13.548 1 98.44 116 LEU A C 1
ATOM 890 O O . LEU A 1 116 ? -6.642 20.682 12.691 1 98.44 116 LEU A O 1
ATOM 894 N N . LEU A 1 117 ? -5.712 20.986 14.739 1 98.42 117 LEU A N 1
ATOM 895 C CA . LEU A 1 117 ? -5.876 19.579 15.091 1 98.42 117 LEU A CA 1
ATOM 896 C C . LEU A 1 117 ? -7.351 19.192 15.108 1 98.42 117 LEU A C 1
ATOM 898 O O . LEU A 1 117 ? -7.721 18.12 14.623 1 98.42 117 LEU A O 1
ATOM 902 N N . SER A 1 118 ? -8.186 20.033 15.638 1 98.53 118 SER A N 1
ATOM 903 C CA . SER A 1 118 ? -9.621 19.773 15.669 1 98.53 118 SER A CA 1
ATOM 904 C C . SER A 1 118 ? -10.193 19.658 14.26 1 98.53 118 SER A C 1
ATOM 906 O O . SER A 1 118 ? -11.019 18.783 13.989 1 98.53 118 SER A O 1
ATOM 908 N N . GLN A 1 119 ? -9.76 20.499 13.349 1 98.65 119 GLN A N 1
ATOM 909 C CA . GLN A 1 119 ? -10.196 20.447 11.957 1 98.65 119 GLN A CA 1
ATOM 910 C C . GLN A 1 119 ? -9.725 19.162 11.281 1 98.65 119 GLN A C 1
ATOM 912 O O . GLN A 1 119 ? -10.469 18.551 10.511 1 98.65 119 GLN A O 1
ATOM 917 N N . ILE A 1 120 ? -8.508 18.758 11.609 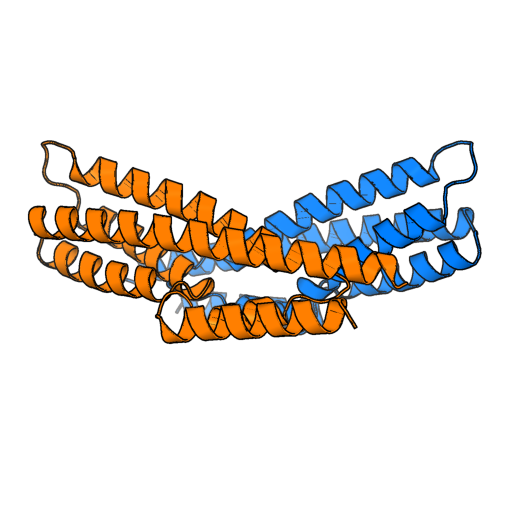1 98.78 120 ILE A N 1
ATOM 918 C CA . ILE A 1 120 ? -7.949 17.529 11.054 1 98.78 120 ILE A CA 1
ATOM 919 C C . ILE A 1 120 ? -8.752 16.328 11.549 1 98.78 120 ILE A C 1
ATOM 921 O O . ILE A 1 120 ? -9.077 15.428 10.771 1 98.78 120 ILE A O 1
ATOM 925 N N . GLN A 1 121 ? -9.034 16.296 12.82 1 98.7 121 GLN A N 1
ATOM 926 C CA . GLN A 1 121 ? -9.812 15.201 13.39 1 98.7 121 GLN A CA 1
ATOM 927 C C . GLN A 1 121 ? -11.176 15.085 12.716 1 98.7 121 GLN A C 1
ATOM 929 O O . GLN A 1 121 ? -11.628 13.982 12.405 1 98.7 121 GLN A O 1
ATOM 934 N N . GLN A 1 122 ? -11.819 16.189 12.47 1 98.62 122 GLN A N 1
ATOM 935 C CA . GLN A 1 122 ? -13.115 16.196 11.801 1 98.62 122 GLN A CA 1
ATOM 936 C C . GLN A 1 122 ? -12.993 15.711 10.36 1 98.62 122 GLN A C 1
ATOM 938 O O . GLN A 1 122 ? -13.775 14.869 9.914 1 98.62 122 GLN A O 1
ATOM 943 N N . ALA A 1 123 ? -11.994 16.231 9.668 1 98.67 123 ALA A N 1
ATOM 944 C CA . ALA A 1 123 ? -11.768 15.831 8.281 1 98.67 123 ALA A CA 1
ATOM 945 C C . ALA A 1 123 ? -11.43 14.346 8.188 1 98.67 123 ALA A C 1
ATOM 947 O O . ALA A 1 123 ? -11.837 13.668 7.241 1 98.67 123 ALA A O 1
ATOM 948 N N . PHE A 1 124 ? -10.689 13.845 9.181 1 98.77 124 PHE A N 1
ATOM 949 C CA . PHE A 1 124 ? -10.292 12.442 9.203 1 98.77 124 PHE A CA 1
ATOM 950 C C . PHE A 1 124 ? -11.507 11.538 9.377 1 98.77 124 PHE A C 1
ATOM 952 O O . PHE A 1 124 ? -11.603 10.488 8.738 1 98.77 124 PHE A O 1
ATOM 959 N N . GLU A 1 125 ? -12.421 11.931 10.234 1 98.58 125 GLU A N 1
ATOM 960 C CA . GLU A 1 125 ? -13.644 11.154 10.412 1 98.58 125 GLU A CA 1
ATOM 961 C C . GLU A 1 125 ? -14.456 11.099 9.122 1 98.58 125 GLU A C 1
ATOM 963 O O . GLU A 1 125 ? -14.98 10.045 8.756 1 98.58 125 GLU A O 1
ATOM 968 N N . VAL A 1 126 ? -14.534 12.21 8.451 1 98.37 126 VAL A N 1
ATOM 969 C CA . VAL A 1 126 ? -15.236 12.257 7.172 1 98.37 126 VAL A CA 1
ATOM 970 C C . VAL A 1 126 ? -14.548 11.333 6.17 1 98.37 126 VAL A C 1
ATOM 972 O O . VAL A 1 126 ? -15.206 10.538 5.495 1 98.37 126 VAL A O 1
ATOM 975 N N . LEU A 1 127 ? -13.253 11.429 6.092 1 98.66 127 LEU A N 1
ATOM 976 C CA . LEU A 1 127 ? -12.489 10.591 5.175 1 98.66 127 LEU A CA 1
ATOM 977 C C . LEU A 1 127 ? -12.724 9.113 5.465 1 98.66 127 LEU A C 1
ATOM 979 O O . LEU A 1 127 ? -12.969 8.327 4.547 1 98.66 127 LEU A O 1
ATOM 983 N N . LYS A 1 128 ? -12.586 8.732 6.737 1 98.38 128 LYS A N 1
ATOM 984 C CA . LYS A 1 128 ? -12.804 7.342 7.125 1 98.38 128 LYS A CA 1
ATOM 985 C C . LYS A 1 128 ? -14.171 6.849 6.661 1 98.38 128 LYS A C 1
ATOM 987 O O . LYS A 1 128 ? -14.289 5.746 6.123 1 98.38 128 LYS A O 1
ATOM 992 N N . GLU A 1 129 ? -15.166 7.705 6.898 1 98.24 129 GLU A N 1
ATOM 993 C CA . GLU A 1 129 ? -16.523 7.345 6.499 1 98.24 129 GLU A CA 1
ATOM 994 C C . GLU A 1 129 ? -16.627 7.174 4.986 1 98.24 129 GLU A C 1
ATOM 996 O O . GLU A 1 129 ? -17.252 6.227 4.504 1 98.24 129 GLU A O 1
ATOM 1001 N N . ARG A 1 130 ? -16.052 8.062 4.227 1 98.14 130 ARG A N 1
ATOM 1002 C CA . ARG A 1 130 ? -16.122 8.024 2.77 1 98.14 130 ARG A CA 1
ATOM 1003 C C . ARG A 1 130 ? -15.347 6.834 2.216 1 98.14 130 ARG A C 1
ATOM 1005 O O . ARG A 1 130 ? -15.797 6.177 1.274 1 98.14 130 ARG A O 1
ATOM 1012 N N . LEU A 1 131 ? -14.197 6.56 2.816 1 98.01 131 LEU A N 1
ATOM 1013 C CA . LEU A 1 131 ? -13.404 5.416 2.378 1 98.01 131 LEU A CA 1
ATOM 1014 C C . LEU A 1 131 ? -14.116 4.106 2.7 1 98.01 131 LEU A C 1
ATOM 1016 O O . LEU A 1 131 ? -14.015 3.138 1.944 1 98.01 131 LEU A O 1
ATOM 1020 N N . ALA A 1 132 ? -14.829 4.091 3.837 1 97.33 132 ALA A N 1
ATOM 1021 C CA . ALA A 1 132 ? -15.611 2.907 4.183 1 97.33 132 ALA A CA 1
ATOM 1022 C C . ALA A 1 132 ? -16.684 2.632 3.134 1 97.33 132 ALA A C 1
ATOM 1024 O O . ALA A 1 132 ? -16.924 1.478 2.77 1 97.33 132 ALA A O 1
ATOM 1025 N N . VAL A 1 133 ? -17.325 3.706 2.682 1 97.21 133 VAL A N 1
ATOM 1026 C CA . VAL A 1 133 ? -18.329 3.568 1.632 1 97.21 133 VAL A CA 1
ATOM 1027 C C . VAL A 1 133 ? -17.674 3.042 0.357 1 97.21 133 VAL A C 1
ATOM 1029 O O . VAL A 1 133 ? -18.207 2.142 -0.297 1 97.21 133 VAL A O 1
ATOM 1032 N N . PHE A 1 134 ? -16.545 3.582 -0.021 1 96.9 134 PHE A N 1
ATOM 1033 C CA . PHE A 1 134 ? -15.806 3.138 -1.197 1 96.9 134 PHE A CA 1
ATOM 1034 C C . PHE A 1 134 ? -15.51 1.645 -1.119 1 96.9 134 PHE A C 1
ATOM 1036 O O . PHE A 1 134 ? -15.733 0.912 -2.085 1 96.9 134 PHE A O 1
ATOM 1043 N N . ILE A 1 135 ? -14.996 1.212 0.028 1 95.7 135 ILE A N 1
ATOM 1044 C CA . ILE A 1 135 ? -14.602 -0.18 0.217 1 95.7 135 ILE A CA 1
ATOM 1045 C C . ILE A 1 135 ? -15.832 -1.08 0.127 1 95.7 135 ILE A C 1
ATOM 1047 O O . ILE A 1 135 ? -15.761 -2.186 -0.415 1 95.7 135 ILE A O 1
ATOM 1051 N N . GLN A 1 136 ? -16.889 -0.596 0.678 1 94.38 136 GLN A N 1
ATOM 1052 C CA . GLN A 1 136 ? -18.132 -1.357 0.606 1 94.38 136 GLN A CA 1
ATOM 1053 C C . GLN A 1 136 ? -18.591 -1.528 -0.839 1 94.38 136 GLN A C 1
ATOM 1055 O O . GLN A 1 136 ? -19.014 -2.614 -1.238 1 94.38 136 GLN A O 1
ATOM 1060 N N . LEU A 1 137 ? -18.568 -0.417 -1.603 1 93.33 137 LEU A N 1
ATOM 1061 C CA . LEU A 1 137 ? -18.943 -0.472 -3.012 1 93.33 137 LEU A CA 1
ATOM 1062 C C . LEU A 1 137 ? -18.025 -1.417 -3.781 1 93.33 137 LEU A C 1
ATOM 1064 O O . LEU A 1 137 ? -18.487 -2.189 -4.624 1 93.33 137 LEU A O 1
ATOM 1068 N N . GLU A 1 138 ? -16.777 -1.326 -3.468 1 91.18 138 GLU A N 1
ATOM 1069 C CA . GLU A 1 138 ? -15.81 -2.215 -4.106 1 91.18 138 GLU A CA 1
ATOM 1070 C C . GLU A 1 138 ? -16.124 -3.678 -3.806 1 91.18 138 GLU A C 1
ATOM 1072 O O . GLU A 1 138 ? -16.003 -4.537 -4.682 1 91.18 138 GLU A O 1
ATOM 1077 N N . ALA A 1 139 ? -16.414 -3.969 -2.542 1 90.19 139 ALA A N 1
ATOM 1078 C CA . ALA A 1 139 ? -16.751 -5.327 -2.123 1 90.19 139 ALA A CA 1
ATOM 1079 C C . ALA A 1 139 ? -17.983 -5.839 -2.864 1 90.19 139 ALA A C 1
ATOM 1081 O O . ALA A 1 139 ? -18.049 -7.014 -3.233 1 90.19 139 ALA A O 1
ATOM 1082 N N . GLN A 1 140 ? -18.948 -4.979 -3.04 1 89.23 140 GLN A N 1
ATOM 1083 C CA . GLN A 1 140 ? -20.155 -5.342 -3.776 1 89.23 140 GLN A CA 1
ATOM 1084 C C . GLN A 1 140 ? -19.83 -5.691 -5.226 1 89.23 140 GLN A C 1
ATOM 1086 O O . GLN A 1 140 ? -20.378 -6.648 -5.777 1 89.23 140 GLN A O 1
ATOM 1091 N N . LEU A 1 141 ? -18.98 -4.898 -5.813 1 87.55 141 LEU A N 1
ATOM 1092 C CA . LEU A 1 141 ? -18.564 -5.138 -7.19 1 87.55 141 LEU A CA 1
ATOM 1093 C C . LEU A 1 141 ? -17.877 -6.494 -7.322 1 87.55 141 LEU A C 1
ATOM 1095 O O . LEU A 1 141 ? -18.15 -7.244 -8.262 1 87.55 141 LEU A O 1
ATOM 1099 N N . LYS A 1 142 ? -17.056 -6.794 -6.348 1 84.12 142 LYS A N 1
ATOM 1100 C CA . LYS A 1 142 ? -16.324 -8.058 -6.357 1 84.12 142 LYS A CA 1
ATOM 1101 C C . LYS A 1 142 ? -17.27 -9.243 -6.184 1 84.12 142 LYS A C 1
ATOM 1103 O O . LYS A 1 142 ? -17.09 -10.284 -6.819 1 84.12 142 LYS A O 1
ATOM 1108 N N . SER A 1 143 ? -18.177 -9.149 -5.339 1 83.26 143 SER A N 1
ATOM 1109 C CA . SER A 1 143 ? -19.142 -10.214 -5.086 1 83.26 143 SER A CA 1
ATOM 1110 C C . SER A 1 143 ? -19.999 -10.488 -6.317 1 83.26 143 SER A C 1
ATOM 1112 O O . SER A 1 143 ? -20.339 -11.638 -6.601 1 83.26 143 SER A O 1
ATOM 1114 N N . MET A 1 144 ? -20.294 -9.48 -6.982 1 79.79 144 MET A N 1
ATOM 1115 C CA . MET A 1 144 ? -21.12 -9.628 -8.177 1 79.79 144 MET A CA 1
ATOM 1116 C C . MET A 1 144 ? -20.325 -10.262 -9.313 1 79.79 144 MET A C 1
ATOM 1118 O O . MET A 1 144 ? -20.856 -11.076 -10.071 1 79.79 144 MET A O 1
ATOM 1122 N N . ALA A 1 145 ? -19.063 -9.884 -9.46 1 69.76 145 ALA A N 1
ATOM 1123 C CA . ALA A 1 145 ? -18.21 -10.471 -10.49 1 69.76 145 ALA A CA 1
ATOM 1124 C C . ALA A 1 145 ? -18.003 -11.963 -10.247 1 69.76 145 ALA A C 1
ATOM 1126 O O . ALA A 1 145 ? -17.948 -12.751 -11.194 1 69.76 145 ALA A O 1
ATOM 1127 N N . ALA A 1 146 ? -17.863 -12.355 -9.085 1 66.69 146 ALA A N 1
ATOM 1128 C CA . ALA A 1 146 ? -17.685 -13.76 -8.729 1 66.69 146 ALA A CA 1
ATOM 1129 C C . ALA A 1 146 ? -18.931 -14.574 -9.065 1 66.69 146 ALA A C 1
ATOM 1131 O O . ALA A 1 146 ? -18.837 -15.759 -9.392 1 66.69 146 ALA A O 1
ATOM 1132 N N . MET A 1 147 ? -20.049 -13.966 -9.013 1 62.49 147 MET A N 1
ATOM 1133 C CA . MET A 1 147 ? -21.298 -14.664 -9.301 1 62.49 147 MET A CA 1
ATOM 1134 C C . MET A 1 147 ? -21.486 -14.846 -10.803 1 62.49 147 MET A C 1
ATOM 1136 O O . MET A 1 147 ? -22.211 -15.743 -11.238 1 62.49 147 MET A O 1
ATOM 1140 N N . GLN A 1 148 ? -20.795 -13.982 -11.556 1 54.37 148 GLN A N 1
ATOM 1141 C CA . GLN A 1 148 ? -20.995 -14.051 -13 1 54.37 148 GLN A CA 1
ATOM 1142 C C . GLN A 1 148 ? -19.977 -14.982 -13.652 1 54.37 148 GLN A C 1
ATOM 1144 O O . GLN A 1 148 ? -20.122 -15.348 -14.821 1 54.37 148 GLN A O 1
ATOM 1149 N N . THR A 1 149 ? -18.839 -15.31 -12.983 1 48.83 149 THR A N 1
ATOM 1150 C CA . THR A 1 149 ? -17.918 -16.288 -13.55 1 48.83 149 THR A CA 1
ATOM 1151 C C . THR A 1 149 ? -18.247 -17.693 -13.053 1 48.83 149 THR A C 1
ATOM 1153 O O . THR A 1 149 ? -18.636 -17.873 -11.897 1 48.83 149 THR A O 1
ATOM 1156 N N . MET B 1 1 ? 26.945 14.427 -0.257 1 59.63 1 MET B N 1
ATOM 1157 C CA . MET B 1 1 ? 27.699 13.468 -1.059 1 59.63 1 MET B CA 1
ATOM 1158 C C . MET B 1 1 ? 27.298 12.037 -0.715 1 59.63 1 MET B C 1
ATOM 1160 O O . MET B 1 1 ? 26.967 11.25 -1.604 1 59.63 1 MET B O 1
ATOM 1164 N N . GLN B 1 2 ? 27.169 11.65 0.569 1 75.42 2 GLN B N 1
ATOM 1165 C CA . GLN B 1 2 ? 26.892 10.287 1.01 1 75.42 2 GLN B CA 1
ATOM 1166 C C . GLN B 1 2 ? 25.446 9.898 0.717 1 75.42 2 GLN B C 1
ATOM 1168 O O . GLN B 1 2 ? 25.176 8.779 0.275 1 75.42 2 GLN B O 1
ATOM 1173 N N . SER B 1 3 ? 24.568 10.858 0.679 1 79.98 3 SER B N 1
ATOM 1174 C CA . SER B 1 3 ? 23.16 10.6 0.393 1 79.98 3 SER B CA 1
ATOM 1175 C C . SER B 1 3 ? 22.944 10.29 -1.085 1 79.98 3 SER B C 1
ATOM 1177 O O . SER B 1 3 ? 22.185 9.382 -1.429 1 79.98 3 SER B O 1
ATOM 1179 N N . ALA B 1 4 ? 23.675 11.018 -1.871 1 82.2 4 ALA B N 1
ATOM 1180 C CA . ALA B 1 4 ? 23.562 10.798 -3.311 1 82.2 4 ALA B CA 1
ATOM 1181 C C . ALA B 1 4 ? 24.077 9.414 -3.696 1 82.2 4 ALA B C 1
ATOM 1183 O O . ALA B 1 4 ? 23.511 8.757 -4.573 1 82.2 4 ALA B O 1
ATOM 1184 N N . ALA B 1 5 ? 25.198 9.034 -3.011 1 86.8 5 ALA B N 1
ATOM 1185 C CA . ALA B 1 5 ? 25.772 7.719 -3.284 1 86.8 5 ALA B CA 1
ATOM 1186 C C . ALA B 1 5 ? 24.803 6.606 -2.896 1 86.8 5 ALA B C 1
ATOM 1188 O O . ALA B 1 5 ? 24.636 5.634 -3.636 1 86.8 5 ALA B O 1
ATOM 1189 N N . ILE B 1 6 ? 24.139 6.713 -1.829 1 89.26 6 ILE B N 1
ATOM 1190 C CA . ILE B 1 6 ? 23.193 5.706 -1.363 1 89.26 6 ILE B CA 1
ATOM 1191 C C . ILE B 1 6 ? 21.968 5.686 -2.275 1 89.26 6 ILE B C 1
ATOM 1193 O O . ILE B 1 6 ? 21.441 4.618 -2.594 1 89.26 6 ILE B O 1
ATOM 1197 N N . ALA B 1 7 ? 21.515 6.807 -2.692 1 89.65 7 ALA B N 1
ATOM 1198 C CA . ALA B 1 7 ? 20.403 6.883 -3.636 1 89.65 7 ALA B CA 1
ATOM 1199 C C . ALA B 1 7 ? 20.738 6.16 -4.937 1 89.65 7 ALA B C 1
ATOM 1201 O O . ALA B 1 7 ? 19.902 5.436 -5.485 1 89.65 7 ALA B O 1
ATOM 1202 N N . ALA B 1 8 ? 21.945 6.359 -5.438 1 92 8 ALA B N 1
ATOM 1203 C CA . ALA B 1 8 ? 22.396 5.682 -6.651 1 92 8 ALA B CA 1
ATOM 1204 C C . ALA B 1 8 ? 22.459 4.171 -6.445 1 92 8 ALA B C 1
ATOM 1206 O O . ALA B 1 8 ? 22.093 3.401 -7.336 1 92 8 ALA B O 1
ATOM 1207 N N . GLN B 1 9 ? 22.939 3.799 -5.275 1 92.79 9 GLN B N 1
ATOM 1208 C CA . GLN B 1 9 ? 23.004 2.38 -4.942 1 92.79 9 GLN B CA 1
ATOM 1209 C C . GLN B 1 9 ? 21.612 1.756 -4.923 1 92.79 9 GLN B C 1
ATOM 1211 O O . GLN B 1 9 ? 21.418 0.642 -5.415 1 92.79 9 GLN B O 1
ATOM 1216 N N . LEU B 1 10 ? 20.691 2.485 -4.381 1 93.59 10 LEU B N 1
ATOM 1217 C CA . LEU B 1 10 ? 19.315 2.01 -4.294 1 93.59 10 LEU B CA 1
ATOM 1218 C C . LEU B 1 10 ? 18.707 1.846 -5.683 1 93.59 10 LEU B C 1
ATOM 1220 O O . LEU B 1 10 ? 18.077 0.827 -5.974 1 93.59 10 LEU B O 1
ATOM 1224 N N . ASN B 1 11 ? 18.884 2.785 -6.522 1 93.86 11 ASN B N 1
ATOM 1225 C CA . ASN B 1 11 ? 18.372 2.722 -7.887 1 93.86 11 ASN B CA 1
ATOM 1226 C C . ASN B 1 11 ? 18.993 1.566 -8.665 1 93.86 11 ASN B C 1
ATOM 1228 O O . ASN B 1 11 ? 18.301 0.872 -9.412 1 93.86 11 ASN B O 1
ATOM 1232 N N . GLN B 1 12 ? 20.303 1.388 -8.532 1 95.41 12 GLN B N 1
ATOM 1233 C CA . GLN B 1 12 ? 20.995 0.281 -9.183 1 95.41 12 GLN B CA 1
ATOM 1234 C C . GLN B 1 12 ? 20.48 -1.064 -8.677 1 95.41 12 GLN B C 1
ATOM 1236 O O . GLN B 1 12 ? 20.332 -2.01 -9.453 1 95.41 12 GLN B O 1
ATOM 1241 N N . TYR B 1 13 ? 20.257 -1.045 -7.387 1 96.77 13 TYR B N 1
ATOM 1242 C CA . TYR B 1 13 ? 19.775 -2.282 -6.784 1 96.77 13 TYR B CA 1
ATOM 1243 C C . TYR B 1 13 ? 18.41 -2.665 -7.344 1 96.77 13 TYR B C 1
ATOM 1245 O O . TYR B 1 13 ? 18.184 -3.821 -7.708 1 96.77 13 TYR B O 1
ATOM 1253 N N . VAL B 1 14 ? 17.497 -1.734 -7.473 1 96.72 14 VAL B N 1
ATOM 1254 C CA . VAL B 1 14 ? 16.159 -1.987 -7.997 1 96.72 14 VAL B CA 1
ATOM 1255 C C . VAL B 1 14 ? 16.25 -2.428 -9.456 1 96.72 14 VAL B C 1
ATOM 1257 O O . VAL B 1 14 ? 15.572 -3.371 -9.869 1 96.72 14 VAL B O 1
ATOM 1260 N N . THR B 1 15 ? 17.073 -1.819 -10.212 1 96.93 15 THR B N 1
ATOM 1261 C CA . THR B 1 15 ? 17.279 -2.188 -11.608 1 96.93 15 THR B CA 1
ATOM 1262 C C . THR B 1 15 ? 17.792 -3.621 -11.719 1 96.93 15 THR B C 1
ATOM 1264 O O . THR B 1 15 ? 17.364 -4.374 -12.596 1 96.93 15 THR B O 1
ATOM 1267 N N . GLN B 1 16 ? 18.742 -3.949 -10.824 1 97.57 16 GLN B N 1
ATOM 1268 C CA . GLN B 1 16 ? 19.266 -5.31 -10.8 1 97.57 16 GLN B CA 1
ATOM 1269 C C . GLN B 1 16 ? 18.155 -6.323 -10.538 1 97.57 16 GLN B C 1
ATOM 1271 O O . GLN B 1 16 ? 18.089 -7.364 -11.194 1 97.57 16 GLN B O 1
ATOM 1276 N N . LEU B 1 17 ? 17.294 -5.961 -9.558 1 97.82 17 LEU B N 1
ATOM 1277 C CA . LEU B 1 17 ? 16.198 -6.862 -9.218 1 97.82 17 LEU B CA 1
ATOM 1278 C C . LEU B 1 17 ? 15.245 -7.028 -10.397 1 97.82 17 LEU B C 1
ATOM 1280 O O . LEU B 1 17 ? 14.697 -8.112 -10.61 1 97.82 17 LEU B O 1
ATOM 1284 N N . GLN B 1 18 ? 15.033 -5.998 -11.187 1 97.01 18 GLN B N 1
ATOM 1285 C CA . GLN B 1 18 ? 14.187 -6.056 -12.374 1 97.01 18 GLN B CA 1
ATOM 1286 C C . GLN B 1 18 ? 14.82 -6.923 -13.459 1 97.01 18 GLN B C 1
ATOM 1288 O O . GLN B 1 18 ? 14.142 -7.746 -14.077 1 97.01 18 GLN B O 1
ATOM 1293 N N . GLN B 1 19 ? 16.131 -6.798 -13.609 1 97.01 19 GLN B N 1
ATOM 1294 C CA . GLN B 1 19 ? 16.85 -7.569 -14.618 1 97.01 19 GLN B CA 1
ATOM 1295 C C . GLN B 1 19 ? 16.849 -9.057 -14.277 1 97.01 19 GLN B C 1
ATOM 1297 O O . GLN B 1 19 ? 16.811 -9.904 -15.172 1 97.01 19 GLN B O 1
ATOM 1302 N N . GLU B 1 20 ? 16.874 -9.293 -13.001 1 97.38 20 GLU B N 1
ATOM 1303 C CA . GLU B 1 20 ? 16.894 -10.678 -12.539 1 97.38 20 GLU B CA 1
ATOM 1304 C C . GLU B 1 20 ? 15.493 -11.283 -12.549 1 97.38 20 GLU B C 1
ATOM 1306 O O . GLU B 1 20 ? 15.326 -12.48 -12.304 1 97.38 20 GLU B O 1
ATOM 1311 N N . GLY B 1 21 ? 14.448 -10.456 -12.724 1 96.69 21 GLY B N 1
ATOM 1312 C CA . GLY B 1 21 ? 13.075 -10.932 -12.786 1 96.69 21 GLY B CA 1
ATOM 1313 C C . GLY B 1 21 ? 12.425 -11.054 -11.421 1 96.69 21 GLY B C 1
ATOM 1314 O O . GLY B 1 21 ? 11.336 -11.619 -11.294 1 96.69 21 GLY B O 1
ATOM 1315 N N . VAL B 1 22 ? 13.098 -10.547 -10.395 1 98.01 22 VAL B N 1
ATOM 1316 C CA . VAL B 1 22 ? 12.547 -10.593 -9.045 1 98.01 22 VAL B CA 1
ATOM 1317 C C . VAL B 1 22 ? 11.425 -9.567 -8.909 1 98.01 22 VAL B C 1
ATOM 1319 O O . VAL B 1 22 ? 10.339 -9.886 -8.417 1 98.01 22 VAL B O 1
ATOM 1322 N N . LEU B 1 23 ? 11.659 -8.36 -9.413 1 97.98 23 LEU B N 1
ATOM 1323 C CA . LEU B 1 23 ? 10.689 -7.271 -9.433 1 97.98 23 LEU B CA 1
ATOM 1324 C C . LEU B 1 23 ? 10.483 -6.752 -10.852 1 97.98 23 LEU B C 1
ATOM 1326 O O . LEU B 1 23 ? 11.335 -6.952 -11.72 1 97.98 23 LEU B O 1
ATOM 1330 N N . ASP B 1 24 ? 9.343 -6.136 -11.065 1 96.91 24 ASP B N 1
ATOM 1331 C CA . ASP B 1 24 ? 9.098 -5.515 -12.363 1 96.91 24 ASP B CA 1
ATOM 1332 C C . ASP B 1 24 ? 8.781 -4.029 -12.209 1 96.91 24 ASP B C 1
ATOM 1334 O O . ASP B 1 24 ? 9.083 -3.428 -11.175 1 96.91 24 ASP B O 1
ATOM 1338 N N . ASP B 1 25 ? 8.197 -3.428 -13.262 1 94.53 25 ASP B N 1
ATOM 1339 C CA . ASP B 1 25 ? 8.001 -1.983 -13.313 1 94.53 25 ASP B CA 1
ATOM 1340 C C . ASP B 1 25 ? 6.938 -1.537 -12.312 1 94.53 25 ASP B C 1
ATOM 1342 O O . ASP B 1 25 ? 6.909 -0.373 -11.906 1 94.53 25 ASP B O 1
ATOM 1346 N N . GLN B 1 26 ? 6.071 -2.447 -11.956 1 92.8 26 GLN B N 1
ATOM 1347 C CA . GLN B 1 26 ? 5.039 -2.115 -10.979 1 92.8 26 GLN B CA 1
ATOM 1348 C C . GLN B 1 26 ? 5.657 -1.676 -9.654 1 92.8 26 GLN B C 1
ATOM 1350 O O . GLN B 1 26 ? 5.158 -0.754 -9.006 1 92.8 26 GLN B O 1
ATOM 1355 N N . PHE B 1 27 ? 6.697 -2.291 -9.241 1 95.97 27 PHE B N 1
ATOM 1356 C CA . PHE B 1 27 ? 7.36 -1.924 -7.995 1 95.97 27 PHE B CA 1
ATOM 1357 C C . PHE B 1 27 ? 7.921 -0.509 -8.077 1 95.97 27 PHE B C 1
ATOM 1359 O O . PHE B 1 27 ? 7.878 0.238 -7.097 1 95.97 27 PHE B O 1
ATOM 1366 N N . GLN B 1 28 ? 8.392 -0.181 -9.238 1 93.11 28 GLN B N 1
ATOM 1367 C CA . GLN B 1 28 ? 8.889 1.176 -9.442 1 93.11 28 GLN B CA 1
ATOM 1368 C C . GLN B 1 28 ? 7.764 2.199 -9.315 1 93.11 28 GLN B C 1
ATOM 1370 O O . GLN B 1 28 ? 7.975 3.301 -8.805 1 93.11 28 GLN B O 1
ATOM 1375 N N . GLN B 1 29 ? 6.69 1.805 -9.818 1 90.39 29 GLN B N 1
ATOM 1376 C CA . GLN B 1 29 ? 5.539 2.693 -9.7 1 90.39 29 GLN B CA 1
ATOM 1377 C C . GLN B 1 29 ? 5.168 2.921 -8.237 1 90.39 29 GLN B C 1
ATOM 1379 O O . GLN B 1 29 ? 4.783 4.028 -7.854 1 90.39 29 GLN B O 1
ATOM 1384 N N . LEU B 1 30 ? 5.27 1.906 -7.443 1 92.71 30 LEU B N 1
ATOM 1385 C CA . LEU B 1 30 ? 5.006 2.03 -6.014 1 92.71 30 LEU B CA 1
ATOM 1386 C C . LEU B 1 30 ? 5.999 2.983 -5.358 1 92.71 30 LEU B C 1
ATOM 1388 O O . LEU B 1 30 ? 5.614 3.822 -4.541 1 92.71 30 LEU B O 1
ATOM 1392 N N . ILE B 1 31 ? 7.249 2.815 -5.778 1 93.03 31 ILE B N 1
ATOM 1393 C CA . ILE B 1 31 ? 8.299 3.674 -5.244 1 93.03 31 ILE B CA 1
ATOM 1394 C C . ILE B 1 31 ? 7.991 5.133 -5.575 1 93.03 31 ILE B C 1
ATOM 1396 O O . ILE B 1 31 ? 8.184 6.02 -4.74 1 93.03 31 ILE B O 1
ATOM 1400 N N . GLN B 1 32 ? 7.464 5.33 -6.751 1 89.22 32 GLN B N 1
ATOM 1401 C CA . GLN B 1 32 ? 7.191 6.687 -7.214 1 89.22 32 GLN B CA 1
ATOM 1402 C C . GLN B 1 32 ? 6.058 7.324 -6.413 1 89.22 32 GLN B C 1
ATOM 1404 O O . GLN B 1 32 ? 5.925 8.549 -6.383 1 89.22 32 GLN B O 1
ATOM 1409 N N . LEU B 1 33 ? 5.314 6.475 -5.823 1 86.12 33 LEU B N 1
ATOM 1410 C CA . LEU B 1 33 ? 4.215 6.993 -5.014 1 86.12 33 LEU B CA 1
ATOM 1411 C C . LEU B 1 33 ? 4.716 7.455 -3.65 1 86.12 33 LEU B C 1
ATOM 1413 O O . LEU B 1 33 ? 4.013 8.176 -2.938 1 86.12 33 LEU B O 1
ATOM 1417 N N . GLN B 1 34 ? 5.914 6.998 -3.355 1 85.64 34 GLN B N 1
ATOM 1418 C CA . GLN B 1 34 ? 6.543 7.381 -2.095 1 85.64 34 GLN B CA 1
ATOM 1419 C C . GLN B 1 34 ? 7.232 8.738 -2.214 1 85.64 34 GLN B C 1
ATOM 1421 O O . GLN B 1 34 ? 7.895 9.017 -3.215 1 85.64 34 GLN B O 1
ATOM 1426 N N . ASP B 1 35 ? 6.974 9.601 -1.292 1 78.14 35 ASP B N 1
ATOM 1427 C CA . ASP B 1 35 ? 7.66 10.89 -1.281 1 78.14 35 ASP B CA 1
ATOM 1428 C C . ASP B 1 35 ? 8.126 11.252 0.128 1 78.14 35 ASP B C 1
ATOM 1430 O O . ASP B 1 35 ? 8.11 10.41 1.028 1 78.14 35 ASP B O 1
ATOM 1434 N N . GLU B 1 36 ? 8.706 12.41 0.266 1 74.92 36 GLU B N 1
ATOM 1435 C CA . GLU B 1 36 ? 9.294 12.857 1.526 1 74.92 36 GLU B CA 1
ATOM 1436 C C . GLU B 1 36 ? 8.247 12.911 2.635 1 74.92 36 GLU B C 1
ATOM 1438 O O . GLU B 1 36 ? 8.574 12.751 3.812 1 74.92 36 GLU B O 1
ATOM 1443 N N . SER B 1 37 ? 7.068 13.066 2.237 1 69.89 37 SER B N 1
ATOM 1444 C CA . SER B 1 37 ? 5.997 13.197 3.219 1 69.89 37 SER B CA 1
ATOM 1445 C C . SER B 1 37 ? 5.522 11.832 3.706 1 69.89 37 SER B C 1
ATOM 1447 O O . SER B 1 37 ? 4.888 11.728 4.758 1 69.89 37 SER B O 1
ATOM 1449 N N . ASN B 1 38 ? 5.76 10.776 2.996 1 78.95 38 ASN B N 1
ATOM 1450 C CA . ASN B 1 38 ? 5.458 9.397 3.366 1 78.95 38 ASN B CA 1
ATOM 1451 C C . ASN B 1 38 ? 6.607 8.458 3.012 1 78.95 38 ASN B C 1
ATOM 1453 O O . ASN B 1 38 ? 6.46 7.585 2.155 1 78.95 38 ASN B O 1
ATOM 1457 N N . PRO B 1 39 ? 7.601 8.645 3.813 1 82.36 39 PRO B N 1
ATOM 1458 C CA . PRO B 1 39 ? 8.844 7.959 3.45 1 82.36 39 PRO B CA 1
ATOM 1459 C C . PRO B 1 39 ? 8.771 6.45 3.671 1 82.36 39 PRO B C 1
ATOM 1461 O O . PRO B 1 39 ? 9.588 5.703 3.127 1 82.36 39 PRO B O 1
ATOM 1464 N N . ASP B 1 40 ? 7.781 5.982 4.428 1 87.74 40 ASP B N 1
ATOM 1465 C CA . ASP B 1 40 ? 7.732 4.565 4.773 1 87.74 40 ASP B CA 1
ATOM 1466 C C . ASP B 1 40 ? 6.64 3.844 3.986 1 87.74 40 ASP B C 1
ATOM 1468 O O . ASP B 1 40 ? 6.299 2.7 4.292 1 87.74 40 ASP B O 1
ATOM 1472 N N . PHE B 1 41 ? 6.114 4.481 3.013 1 90.29 41 PHE B N 1
ATOM 1473 C CA . PHE B 1 41 ? 4.977 3.934 2.282 1 90.29 41 PHE B CA 1
ATOM 1474 C C . PHE B 1 41 ? 5.325 2.581 1.674 1 90.29 41 PHE B C 1
ATOM 1476 O O . PHE B 1 41 ? 4.617 1.595 1.894 1 90.29 41 PHE B O 1
ATOM 1483 N N . VAL B 1 42 ? 6.376 2.475 0.962 1 94.16 42 VAL B N 1
ATOM 1484 C CA . VAL B 1 42 ? 6.747 1.255 0.253 1 94.16 42 VAL B CA 1
ATOM 1485 C C . VAL B 1 42 ? 7.048 0.145 1.258 1 94.16 42 VAL B C 1
ATOM 1487 O O . VAL B 1 42 ? 6.636 -1.001 1.067 1 94.16 42 VAL B O 1
ATOM 1490 N N . ALA B 1 43 ? 7.725 0.497 2.311 1 94.19 43 ALA B N 1
ATOM 1491 C CA . ALA B 1 43 ? 8.034 -0.487 3.345 1 94.19 43 ALA B CA 1
ATOM 1492 C C . ALA B 1 43 ? 6.759 -1.072 3.945 1 94.19 43 ALA B C 1
ATOM 1494 O O . ALA B 1 43 ? 6.688 -2.272 4.219 1 94.19 43 ALA B O 1
ATOM 1495 N N . GLU B 1 44 ? 5.801 -0.268 4.102 1 91.64 44 GLU B N 1
ATOM 1496 C CA . GLU B 1 44 ? 4.533 -0.716 4.669 1 91.64 44 GLU B CA 1
ATOM 1497 C C . GLU B 1 44 ? 3.788 -1.63 3.701 1 91.64 44 GLU B C 1
ATOM 1499 O O . GLU B 1 44 ? 3.221 -2.645 4.11 1 91.64 44 GLU B O 1
ATOM 1504 N N . VAL B 1 45 ? 3.745 -1.206 2.469 1 93.81 45 VAL B N 1
ATOM 1505 C CA . VAL B 1 45 ? 3.11 -2.035 1.449 1 93.81 45 VAL B CA 1
ATOM 1506 C C . VAL B 1 45 ? 3.821 -3.383 1.363 1 93.81 45 VAL B C 1
ATOM 1508 O O . VAL B 1 45 ? 3.173 -4.43 1.288 1 93.81 45 VAL B O 1
ATOM 1511 N N . VAL B 1 46 ? 5.127 -3.377 1.445 1 96.43 46 VAL B N 1
ATOM 1512 C CA . VAL B 1 46 ? 5.924 -4.599 1.399 1 96.43 46 VAL B CA 1
ATOM 1513 C C . VAL B 1 46 ? 5.575 -5.49 2.589 1 96.43 46 VAL B C 1
ATOM 1515 O O . VAL B 1 46 ? 5.396 -6.7 2.435 1 96.43 46 VAL B O 1
ATOM 1518 N N . GLN B 1 47 ? 5.474 -4.94 3.672 1 94.6 47 GLN B N 1
ATOM 1519 C CA . GLN B 1 47 ? 5.148 -5.704 4.872 1 94.6 47 GLN B CA 1
ATOM 1520 C C . GLN B 1 47 ? 3.778 -6.365 4.748 1 94.6 47 GLN B C 1
ATOM 1522 O O . GLN B 1 47 ? 3.614 -7.535 5.099 1 94.6 47 GLN B O 1
ATOM 1527 N N . LEU B 1 48 ? 2.835 -5.635 4.26 1 92.99 48 LEU B N 1
ATOM 1528 C CA . LEU B 1 48 ? 1.495 -6.176 4.057 1 92.99 48 LEU B CA 1
ATOM 1529 C C . LEU B 1 48 ? 1.523 -7.345 3.078 1 92.99 48 LEU B C 1
ATOM 1531 O O . LEU B 1 48 ? 0.895 -8.378 3.32 1 92.99 48 LEU B O 1
ATOM 1535 N N . TYR B 1 49 ? 2.241 -7.148 2.036 1 95.72 49 TYR B N 1
ATOM 1536 C CA . TYR B 1 49 ? 2.363 -8.197 1.03 1 95.72 49 TYR B CA 1
ATOM 1537 C C . TYR B 1 49 ? 2.985 -9.455 1.625 1 95.72 49 TYR B C 1
ATOM 1539 O O . TYR B 1 49 ? 2.5 -10.565 1.393 1 95.72 49 TYR B O 1
ATOM 1547 N N . VAL B 1 50 ? 4.054 -9.264 2.359 1 97.2 50 VAL B N 1
ATOM 1548 C CA . VAL B 1 50 ? 4.782 -10.399 2.917 1 97.2 50 VAL B CA 1
ATOM 1549 C C . VAL B 1 50 ? 3.882 -11.167 3.881 1 97.2 50 VAL B C 1
ATOM 1551 O O . VAL B 1 50 ? 3.824 -12.398 3.839 1 97.2 50 VAL B O 1
ATOM 1554 N N . GLU B 1 51 ? 3.201 -10.489 4.665 1 94.37 51 GLU B N 1
ATOM 1555 C CA . GLU B 1 51 ? 2.303 -11.13 5.621 1 94.37 51 GLU B CA 1
ATOM 1556 C C . GLU B 1 51 ? 1.181 -11.879 4.908 1 94.37 51 GLU B C 1
ATOM 1558 O O . GLU B 1 51 ? 0.912 -13.042 5.213 1 94.37 51 GLU B O 1
ATOM 1563 N N . ASP B 1 52 ? 0.576 -11.243 3.989 1 93.34 52 ASP B N 1
ATOM 1564 C CA . ASP B 1 52 ? -0.527 -11.843 3.245 1 93.34 52 ASP B CA 1
ATOM 1565 C C . ASP B 1 52 ? -0.053 -13.049 2.438 1 93.34 52 ASP B C 1
ATOM 1567 O O . ASP B 1 52 ? -0.713 -14.09 2.422 1 93.34 52 ASP B O 1
ATOM 1571 N N . SER B 1 53 ? 1.067 -12.878 1.759 1 96.47 53 SER B N 1
ATOM 1572 C CA . SER B 1 53 ? 1.617 -13.943 0.926 1 96.47 53 SER B CA 1
ATOM 1573 C C . SER B 1 53 ? 2.01 -15.154 1.765 1 96.47 53 SER B C 1
ATOM 1575 O O . SER B 1 53 ? 1.761 -16.295 1.371 1 96.47 53 SER B O 1
ATOM 1577 N N . SER B 1 54 ? 2.653 -14.912 2.924 1 97.75 54 SER B N 1
ATOM 1578 C CA . SER B 1 54 ? 3.009 -16.007 3.82 1 97.75 54 SER B CA 1
ATOM 1579 C C . SER B 1 54 ? 1.779 -16.811 4.226 1 97.75 54 SER B C 1
ATOM 1581 O O . SER B 1 54 ? 1.803 -18.043 4.21 1 97.75 54 SER B O 1
ATOM 1583 N N . ALA B 1 55 ? 0.716 -16.144 4.556 1 97.02 55 ALA B N 1
ATOM 1584 C CA . ALA B 1 55 ? -0.522 -16.809 4.953 1 97.02 55 ALA B CA 1
ATOM 1585 C C . ALA B 1 55 ? -1.096 -17.633 3.803 1 97.02 55 ALA B C 1
ATOM 1587 O O . ALA B 1 55 ? -1.567 -18.754 4.009 1 97.02 55 ALA B O 1
ATOM 1588 N N . LYS B 1 56 ? -1.056 -17.11 2.588 1 96.86 56 LYS B N 1
ATOM 1589 C CA . LYS B 1 56 ? -1.599 -17.811 1.428 1 96.86 56 LYS B CA 1
ATOM 1590 C C . LYS B 1 56 ? -0.755 -19.033 1.08 1 96.86 56 LYS B C 1
ATOM 1592 O O . LYS B 1 56 ? -1.292 -20.091 0.746 1 96.86 56 LYS B O 1
ATOM 1597 N N . ILE B 1 57 ? 0.561 -18.881 1.163 1 98.3 57 ILE B N 1
ATOM 1598 C CA . ILE B 1 57 ? 1.465 -19.997 0.907 1 98.3 57 ILE B CA 1
ATOM 1599 C C . ILE B 1 57 ? 1.189 -21.123 1.9 1 98.3 57 ILE B C 1
ATOM 1601 O O . ILE B 1 57 ? 1.115 -22.293 1.516 1 98.3 57 ILE B O 1
ATOM 1605 N N . ASP B 1 58 ? 1.016 -20.767 3.176 1 98.38 58 ASP B N 1
ATOM 1606 C CA . ASP B 1 58 ? 0.719 -21.757 4.207 1 98.38 58 ASP B CA 1
ATOM 1607 C C . ASP B 1 58 ? -0.608 -22.459 3.928 1 98.38 58 ASP B C 1
ATOM 1609 O O . ASP B 1 58 ? -0.725 -23.673 4.111 1 98.38 58 ASP B O 1
ATOM 1613 N N . LYS B 1 59 ? -1.642 -21.748 3.525 1 97.63 59 LYS B N 1
ATOM 1614 C CA . LYS B 1 59 ? -2.951 -22.321 3.221 1 97.63 59 LYS B CA 1
ATOM 1615 C C . LYS B 1 59 ? -2.87 -23.278 2.035 1 97.63 59 LYS B C 1
ATOM 1617 O O . LYS B 1 59 ? -3.46 -24.36 2.063 1 97.63 59 LYS B O 1
ATOM 1622 N N . ILE B 1 60 ? -2.127 -22.877 1.017 1 98.01 60 ILE B N 1
ATOM 1623 C CA . ILE B 1 60 ? -1.941 -23.734 -0.149 1 98.01 60 ILE B CA 1
ATOM 1624 C C . ILE B 1 60 ? -1.245 -25.028 0.268 1 98.01 60 ILE B C 1
ATOM 1626 O O . ILE B 1 60 ? -1.659 -26.119 -0.131 1 98.01 60 ILE B O 1
ATOM 1630 N N . ALA B 1 61 ? -0.142 -24.871 1.027 1 97.89 61 ALA B N 1
ATOM 1631 C CA . ALA B 1 61 ? 0.583 -26.041 1.514 1 97.89 61 ALA B CA 1
ATOM 1632 C C . ALA B 1 61 ? -0.346 -26.985 2.272 1 97.89 61 ALA B C 1
ATOM 1634 O O . ALA B 1 61 ? -0.302 -28.202 2.074 1 97.89 61 ALA B O 1
ATOM 1635 N N . ALA B 1 62 ? -1.208 -26.429 3.098 1 97.12 62 ALA B N 1
ATOM 1636 C CA . ALA B 1 62 ? -2.134 -27.231 3.893 1 97.12 62 ALA B CA 1
ATOM 1637 C C . ALA B 1 62 ? -3.111 -27.989 2.999 1 97.12 62 ALA B C 1
ATOM 1639 O O . ALA B 1 62 ? -3.457 -29.138 3.281 1 97.12 62 ALA B O 1
ATOM 1640 N N . MET B 1 63 ? -3.551 -27.344 1.916 1 96.62 63 MET B N 1
ATOM 1641 C CA . MET B 1 63 ? -4.499 -27.964 0.996 1 96.62 63 MET B CA 1
ATOM 1642 C C . MET B 1 63 ? -3.849 -29.118 0.24 1 96.62 63 MET B C 1
ATOM 1644 O O . MET B 1 63 ? -4.52 -30.088 -0.117 1 96.62 63 MET B O 1
ATOM 1648 N N . LEU B 1 64 ? -2.552 -29.014 0.069 1 96.45 64 LEU B N 1
ATOM 1649 C CA . LEU B 1 64 ? -1.877 -29.98 -0.79 1 96.45 64 LEU B CA 1
ATOM 1650 C C . LEU B 1 64 ? -1.276 -31.114 0.034 1 96.45 64 LEU B C 1
ATOM 1652 O O . LEU B 1 64 ? -0.915 -32.159 -0.511 1 96.45 64 LEU B O 1
ATOM 1656 N N . THR B 1 65 ? -1.09 -30.922 1.24 1 90.16 65 THR B N 1
ATOM 1657 C CA . THR B 1 65 ? -0.426 -31.915 2.078 1 90.16 65 THR B CA 1
ATOM 1658 C C . THR B 1 65 ? -1.446 -32.86 2.707 1 90.16 65 THR B C 1
ATOM 1660 O O . THR B 1 65 ? -1.073 -33.847 3.346 1 90.16 65 THR B O 1
ATOM 1663 N N . THR B 1 66 ? -2.732 -32.643 2.454 1 83.56 66 THR B N 1
ATOM 1664 C CA . THR B 1 66 ? -3.747 -33.556 2.968 1 83.56 66 THR B CA 1
ATOM 1665 C C . THR B 1 66 ? -3.787 -34.84 2.143 1 83.56 66 THR B C 1
ATOM 1667 O O . THR B 1 66 ? -3.293 -34.875 1.014 1 83.56 66 THR B O 1
ATOM 1670 N N . VAL B 1 67 ? -4.234 -35.925 2.792 1 81.25 67 VAL B N 1
ATOM 1671 C CA . VAL B 1 67 ? -4.344 -37.219 2.127 1 81.25 67 VAL B CA 1
ATOM 1672 C C . VAL B 1 67 ? -5.452 -37.169 1.078 1 81.25 67 VAL B C 1
ATOM 1674 O O . VAL B 1 67 ? -5.314 -37.738 -0.007 1 81.25 67 VAL B O 1
ATOM 1677 N N . ALA B 1 68 ? -6.436 -36.462 1.334 1 87.42 68 ALA B N 1
ATOM 1678 C CA . ALA B 1 68 ? -7.571 -36.338 0.424 1 87.42 68 ALA B CA 1
ATOM 1679 C C . ALA B 1 68 ? -7.227 -35.441 -0.763 1 87.42 68 ALA B C 1
ATOM 1681 O O . ALA B 1 68 ? -6.346 -34.583 -0.665 1 87.42 68 ALA B O 1
ATOM 1682 N N . GLU B 1 69 ? -7.802 -35.766 -1.915 1 90.95 69 GLU B N 1
ATOM 1683 C CA . GLU B 1 69 ? -7.651 -34.889 -3.072 1 90.95 69 GLU B CA 1
ATOM 1684 C C . GLU B 1 69 ? -8.06 -33.458 -2.737 1 90.95 69 GLU B C 1
ATOM 1686 O O . GLU B 1 69 ? -9.106 -33.233 -2.125 1 90.95 69 GLU B O 1
ATOM 1691 N N . PRO B 1 70 ? -7.196 -32.555 -3.044 1 93.5 70 PRO B N 1
ATOM 1692 C CA . PRO B 1 70 ? -7.537 -31.161 -2.753 1 93.5 70 PRO B CA 1
ATOM 1693 C C . PRO B 1 70 ? -8.677 -30.638 -3.625 1 93.5 70 PRO B C 1
ATOM 1695 O O . PRO B 1 70 ? -8.912 -31.159 -4.718 1 93.5 70 PRO B O 1
ATOM 1698 N N . ASP B 1 71 ? -9.47 -29.773 -3.09 1 95.55 71 ASP B N 1
ATOM 1699 C CA . ASP B 1 71 ? -10.398 -29.007 -3.917 1 95.55 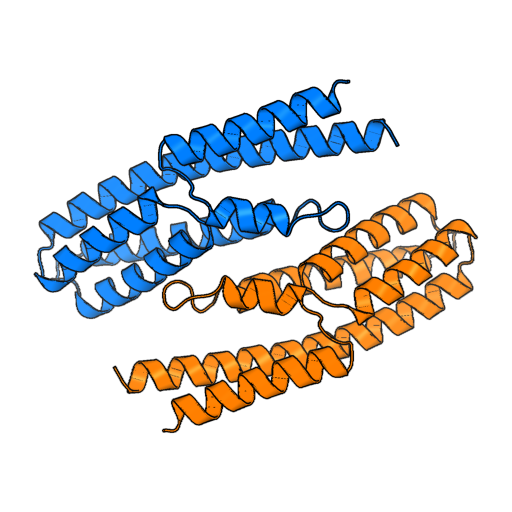71 ASP B CA 1
ATOM 1700 C C . ASP B 1 71 ? -9.647 -28.071 -4.861 1 95.55 71 ASP B C 1
ATOM 1702 O O . ASP B 1 71 ? -9.271 -26.962 -4.474 1 95.55 71 ASP B O 1
ATOM 1706 N N . PHE B 1 72 ? -9.455 -28.493 -6.101 1 96.66 72 PHE B N 1
ATOM 1707 C CA . PHE B 1 72 ? -8.632 -27.76 -7.056 1 96.66 72 PHE B CA 1
ATOM 1708 C C . PHE B 1 72 ? -9.277 -26.426 -7.415 1 96.66 72 PHE B C 1
ATOM 1710 O O . PHE B 1 72 ? -8.581 -25.468 -7.757 1 96.66 72 PHE B O 1
ATOM 1717 N N . ASN B 1 73 ? -10.584 -26.386 -7.267 1 95.74 73 ASN B N 1
ATOM 1718 C CA . ASN B 1 73 ? -11.255 -25.115 -7.52 1 95.74 73 ASN B CA 1
ATOM 1719 C C . ASN B 1 73 ? -10.934 -24.088 -6.438 1 95.74 73 ASN B C 1
ATOM 1721 O O . ASN B 1 73 ? -10.645 -22.929 -6.742 1 95.74 73 ASN B O 1
ATOM 1725 N N . GLU B 1 74 ? -10.994 -24.524 -5.218 1 95.37 74 GLU B N 1
ATOM 1726 C CA . GLU B 1 74 ? -10.631 -23.639 -4.115 1 95.37 74 GLU B CA 1
ATOM 1727 C C . GLU B 1 74 ? -9.157 -23.249 -4.182 1 95.37 74 GLU B C 1
ATOM 1729 O O . GLU B 1 74 ? -8.803 -22.093 -3.944 1 95.37 74 GLU B O 1
ATOM 1734 N N . LEU B 1 75 ? -8.338 -24.242 -4.503 1 97.29 75 LEU B N 1
ATOM 1735 C CA . LEU B 1 75 ? -6.907 -23.992 -4.641 1 97.29 75 LEU B CA 1
ATOM 1736 C C . LEU B 1 75 ? -6.638 -22.97 -5.74 1 97.29 75 LEU B C 1
ATOM 1738 O O . LEU B 1 75 ? -5.858 -22.034 -5.546 1 97.29 75 LEU B O 1
ATOM 1742 N N . ASP B 1 76 ? -7.281 -23.126 -6.862 1 96.56 76 ASP B N 1
ATOM 1743 C CA . ASP B 1 76 ? -7.119 -22.219 -7.994 1 96.56 76 ASP B CA 1
ATOM 1744 C C . ASP B 1 76 ? -7.509 -20.792 -7.614 1 96.56 76 ASP B C 1
ATOM 1746 O O . ASP B 1 76 ? -6.835 -19.835 -8.001 1 96.56 76 ASP B O 1
ATOM 1750 N N . GLN B 1 77 ? -8.549 -20.615 -6.839 1 93.58 77 GLN B N 1
ATOM 1751 C CA . GLN B 1 77 ? -8.993 -19.292 -6.411 1 93.58 77 GLN B CA 1
ATOM 1752 C C . GLN B 1 77 ? -7.965 -18.636 -5.494 1 93.58 77 GLN B C 1
ATOM 1754 O O . GLN B 1 77 ? -7.688 -17.441 -5.619 1 93.58 77 GLN B O 1
ATOM 1759 N N . LEU B 1 78 ? -7.465 -19.412 -4.562 1 95.22 78 LEU B N 1
ATOM 1760 C CA . LEU B 1 78 ? -6.455 -18.911 -3.637 1 95.22 78 LEU B CA 1
ATOM 1761 C C . LEU B 1 78 ? -5.197 -18.483 -4.386 1 95.22 78 LEU B C 1
ATOM 1763 O O . LEU B 1 78 ? -4.64 -17.417 -4.114 1 95.22 78 LEU B O 1
ATOM 1767 N N . VAL B 1 79 ? -4.774 -19.269 -5.375 1 97.14 79 VAL B N 1
ATOM 1768 C CA . VAL B 1 79 ? -3.581 -18.973 -6.162 1 97.14 79 VAL B CA 1
ATOM 1769 C C . VAL B 1 79 ? -3.83 -17.745 -7.036 1 97.14 79 VAL B C 1
ATOM 1771 O O . VAL B 1 79 ? -2.927 -16.931 -7.244 1 97.14 79 VAL B O 1
ATOM 1774 N N . HIS B 1 80 ? -4.976 -17.638 -7.544 1 94.58 80 HIS B N 1
ATOM 1775 C CA . HIS B 1 80 ? -5.347 -16.462 -8.322 1 94.58 80 HIS B CA 1
ATOM 1776 C C . HIS B 1 80 ? -5.168 -15.184 -7.509 1 94.58 80 HIS B C 1
ATOM 1778 O O . HIS B 1 80 ? -4.616 -14.2 -8.006 1 94.58 80 HIS B O 1
ATOM 1784 N N . GLN B 1 81 ? -5.666 -15.213 -6.265 1 91.64 81 GLN B N 1
ATOM 1785 C CA . GLN B 1 81 ? -5.492 -14.07 -5.375 1 91.64 81 GLN B CA 1
ATOM 1786 C C . GLN B 1 81 ? -4.014 -13.785 -5.127 1 91.64 81 GLN B C 1
ATOM 1788 O O . GLN B 1 81 ? -3.596 -12.626 -5.096 1 91.64 81 GLN B O 1
ATOM 1793 N N . PHE B 1 82 ? -3.272 -14.85 -4.918 1 95.99 82 PHE B N 1
ATOM 1794 C CA . PHE B 1 82 ? -1.84 -14.736 -4.667 1 95.99 82 PHE B CA 1
ATOM 1795 C C . PHE B 1 82 ? -1.124 -14.139 -5.873 1 95.99 82 PHE B C 1
ATOM 1797 O O . PHE B 1 82 ? -0.27 -13.263 -5.723 1 95.99 82 PHE B O 1
ATOM 1804 N N . LYS B 1 83 ? -1.469 -14.553 -7.067 1 95.74 83 LYS B N 1
ATOM 1805 C CA . LYS B 1 83 ? -0.931 -14.001 -8.306 1 95.74 83 LYS B CA 1
ATOM 1806 C C . LYS B 1 83 ? -1.198 -12.502 -8.402 1 95.74 83 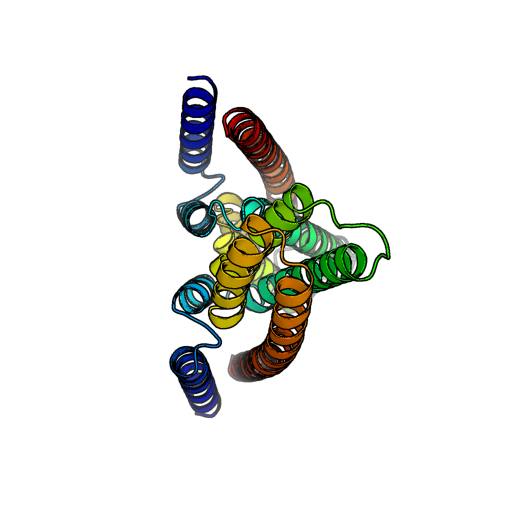LYS B C 1
ATOM 1808 O O . LYS B 1 83 ? -0.303 -11.727 -8.748 1 95.74 83 LYS B O 1
ATOM 1813 N N . GLY B 1 84 ? -2.421 -12.144 -8.113 1 93.5 84 GLY B N 1
ATOM 1814 C CA . GLY B 1 84 ? -2.8 -10.741 -8.164 1 93.5 84 GLY B CA 1
ATOM 1815 C C . GLY B 1 84 ? -2.004 -9.873 -7.208 1 93.5 84 GLY B C 1
ATOM 1816 O O . GLY B 1 84 ? -1.512 -8.809 -7.59 1 93.5 84 GLY B O 1
ATOM 1817 N N . SER B 1 85 ? -1.914 -10.282 -5.942 1 93.14 85 SER B N 1
ATOM 1818 C CA . SER B 1 85 ? -1.141 -9.53 -4.959 1 93.14 85 SER B CA 1
ATOM 1819 C C . SER B 1 85 ? 0.318 -9.402 -5.383 1 93.14 85 SER B C 1
ATOM 1821 O O . SER B 1 85 ? 0.925 -8.34 -5.225 1 93.14 85 SER B O 1
ATOM 1823 N N . SER B 1 86 ? 0.836 -10.457 -5.934 1 96.4 86 SER B N 1
ATOM 1824 C CA . SER B 1 86 ? 2.227 -10.46 -6.375 1 96.4 86 SER B CA 1
ATOM 1825 C C . SER B 1 86 ? 2.434 -9.523 -7.56 1 96.4 86 SER B C 1
ATOM 1827 O O . SER B 1 86 ? 3.418 -8.782 -7.608 1 96.4 86 SER B O 1
ATOM 1829 N N . ALA B 1 87 ? 1.522 -9.526 -8.448 1 94.28 87 ALA B N 1
ATOM 1830 C CA . ALA B 1 87 ? 1.588 -8.627 -9.597 1 94.28 87 ALA B CA 1
ATOM 1831 C C . ALA B 1 87 ? 1.5 -7.168 -9.158 1 94.28 87 ALA B C 1
ATOM 1833 O O . ALA B 1 87 ? 2.221 -6.313 -9.677 1 94.28 87 ALA B O 1
ATOM 1834 N N . SER B 1 88 ? 0.626 -6.886 -8.194 1 91.36 88 SER B N 1
ATOM 1835 C CA . SER B 1 88 ? 0.433 -5.525 -7.702 1 91.36 88 SER B CA 1
ATOM 1836 C C . SER B 1 88 ? 1.697 -4.994 -7.035 1 91.36 88 SER B C 1
ATOM 1838 O O . SER B 1 88 ? 1.987 -3.798 -7.107 1 91.36 88 SER B O 1
ATOM 1840 N N . LEU B 1 89 ? 2.366 -5.84 -6.363 1 94.91 89 LEU B N 1
ATOM 1841 C CA . LEU B 1 89 ? 3.63 -5.451 -5.746 1 94.91 89 LEU B CA 1
ATOM 1842 C C . LEU B 1 89 ? 4.733 -5.337 -6.793 1 94.91 89 LEU B C 1
ATOM 1844 O O . LEU B 1 89 ? 5.697 -4.591 -6.607 1 94.91 89 LEU B O 1
ATOM 1848 N N . GLY B 1 90 ? 4.651 -6.107 -7.888 1 96.25 90 GLY B N 1
ATOM 1849 C CA . GLY B 1 90 ? 5.688 -6.243 -8.899 1 96.25 90 GLY B CA 1
ATOM 1850 C C . GLY B 1 90 ? 6.569 -7.46 -8.69 1 96.25 90 GLY B C 1
ATOM 1851 O O . GLY B 1 90 ? 7.68 -7.527 -9.219 1 96.25 90 GLY B O 1
ATOM 1852 N N . ALA B 1 91 ? 6.169 -8.364 -7.878 1 97.67 91 ALA B N 1
ATOM 1853 C CA . ALA B 1 91 ? 6.897 -9.61 -7.65 1 97.67 91 ALA B CA 1
ATOM 1854 C C . ALA B 1 91 ? 6.747 -10.558 -8.836 1 97.67 91 ALA B C 1
ATOM 1856 O O . ALA B 1 91 ? 6.021 -11.552 -8.756 1 97.67 91 ALA B O 1
ATOM 1857 N N . GLN B 1 92 ? 7.464 -10.318 -9.809 1 97.35 92 GLN B N 1
ATOM 1858 C CA . GLN B 1 92 ? 7.285 -10.888 -11.14 1 97.35 92 GLN B CA 1
ATOM 1859 C C . GLN B 1 92 ? 7.434 -12.406 -11.113 1 97.35 92 GLN B C 1
ATOM 1861 O O . GLN B 1 92 ? 6.582 -13.128 -11.634 1 97.35 92 GLN B O 1
ATOM 1866 N N . THR B 1 93 ? 8.536 -12.876 -10.511 1 98.36 93 THR B N 1
ATOM 1867 C CA . THR B 1 93 ? 8.81 -14.309 -10.493 1 98.36 93 THR B CA 1
ATOM 1868 C C . THR B 1 93 ? 7.682 -15.067 -9.799 1 98.36 93 THR B C 1
ATOM 1870 O O . THR B 1 93 ? 7.228 -16.102 -10.291 1 98.36 93 THR B O 1
ATOM 1873 N N . ILE B 1 94 ? 7.226 -14.564 -8.697 1 98.46 94 ILE B N 1
ATOM 1874 C CA . ILE B 1 94 ? 6.171 -15.227 -7.938 1 98.46 94 ILE B CA 1
ATOM 1875 C C . ILE B 1 94 ? 4.882 -15.248 -8.757 1 98.46 94 ILE B C 1
ATOM 1877 O O . ILE B 1 94 ? 4.208 -16.278 -8.839 1 98.46 94 ILE B O 1
ATOM 1881 N N . ALA B 1 95 ? 4.531 -14.109 -9.391 1 97.26 95 ALA B N 1
ATOM 1882 C CA . ALA B 1 95 ? 3.328 -14.041 -10.217 1 97.26 95 ALA B CA 1
ATOM 1883 C C . ALA B 1 95 ? 3.374 -15.075 -11.339 1 97.26 95 ALA B C 1
ATOM 1885 O O . ALA B 1 95 ? 2.375 -15.741 -11.619 1 97.26 95 ALA B O 1
ATOM 1886 N N . PHE B 1 96 ? 4.507 -15.199 -11.927 1 98.34 96 PHE B N 1
ATOM 1887 C CA . PHE B 1 96 ? 4.685 -16.151 -13.017 1 98.34 96 PHE B CA 1
ATOM 1888 C C . PHE B 1 96 ? 4.492 -17.581 -12.525 1 98.34 96 PHE B C 1
ATOM 1890 O O . PHE B 1 96 ? 3.815 -18.38 -13.174 1 98.34 96 PHE B O 1
ATOM 1897 N N . LEU B 1 97 ? 5.101 -17.917 -11.408 1 98.69 97 LEU B N 1
ATOM 1898 C CA . LEU B 1 97 ? 4.979 -19.261 -10.856 1 98.69 97 LEU B CA 1
ATOM 1899 C C . LEU B 1 97 ? 3.534 -19.563 -10.473 1 98.69 97 LEU B C 1
ATOM 1901 O O . LEU B 1 97 ? 3.081 -20.703 -10.596 1 98.69 97 LEU B O 1
ATOM 1905 N N . CYS B 1 98 ? 2.81 -18.522 -10.031 1 98.15 98 CYS B N 1
ATOM 1906 C CA . CYS B 1 98 ? 1.396 -18.698 -9.719 1 98.15 98 CYS B CA 1
ATOM 1907 C C . CYS B 1 98 ? 0.601 -19.049 -10.971 1 98.15 98 CYS B C 1
ATOM 1909 O O . CYS B 1 98 ? -0.325 -19.86 -10.916 1 98.15 98 CYS B O 1
ATOM 1911 N N . VAL B 1 99 ? 0.938 -18.42 -12.114 1 97.9 99 VAL B N 1
ATOM 1912 C CA . VAL B 1 99 ? 0.272 -18.739 -13.373 1 97.9 99 VAL B CA 1
ATOM 1913 C C . VAL B 1 99 ? 0.471 -20.216 -13.704 1 97.9 99 VAL B C 1
ATOM 1915 O O . VAL B 1 99 ? -0.481 -20.911 -14.069 1 97.9 99 VAL B O 1
ATOM 1918 N N . LYS B 1 100 ? 1.663 -20.717 -13.547 1 98.6 100 LYS B N 1
ATOM 1919 C CA . LYS B 1 100 ? 1.961 -22.123 -13.807 1 98.6 100 LYS B CA 1
ATOM 1920 C C . LYS B 1 100 ? 1.205 -23.033 -12.843 1 98.6 100 LYS B C 1
ATOM 1922 O O . LYS B 1 100 ? 0.713 -24.092 -13.237 1 98.6 100 LYS B O 1
ATOM 1927 N N . LEU B 1 101 ? 1.134 -22.656 -11.578 1 98.45 101 LEU B N 1
ATOM 1928 C CA . LEU B 1 101 ? 0.429 -23.453 -10.581 1 98.45 101 LEU B CA 1
ATOM 1929 C C . LEU B 1 101 ? -1.054 -23.562 -10.921 1 98.45 101 LEU B C 1
ATOM 1931 O O . LEU B 1 101 ? -1.649 -24.634 -10.787 1 98.45 101 LEU B O 1
ATOM 1935 N N . ARG B 1 102 ? -1.639 -22.453 -11.37 1 97.31 102 ARG B N 1
ATOM 1936 C CA . ARG B 1 102 ? -3.045 -22.462 -11.758 1 97.31 102 ARG B CA 1
ATOM 1937 C C . ARG B 1 102 ? -3.289 -23.428 -12.913 1 97.31 102 ARG B C 1
ATOM 1939 O O . ARG B 1 102 ? -4.324 -24.095 -12.963 1 97.31 102 ARG B O 1
ATOM 1946 N N . GLU B 1 103 ? -2.327 -23.51 -13.861 1 97.98 103 GLU B N 1
ATOM 1947 C CA . GLU B 1 103 ? -2.434 -24.476 -14.951 1 97.98 103 GLU B CA 1
ATOM 1948 C C . GLU B 1 103 ? -2.485 -25.905 -14.419 1 97.98 103 GLU B C 1
ATOM 1950 O O . GLU B 1 103 ? -3.228 -26.74 -14.938 1 97.98 103 GLU B O 1
ATOM 1955 N N . ARG B 1 104 ? -1.666 -26.174 -13.391 1 97.38 104 ARG B N 1
ATOM 1956 C CA . ARG B 1 104 ? -1.658 -27.508 -12.797 1 97.38 104 ARG B CA 1
ATOM 1957 C C . ARG B 1 104 ? -2.953 -27.778 -12.04 1 97.38 104 ARG B C 1
ATOM 1959 O O . ARG B 1 104 ? -3.421 -28.918 -11.988 1 97.38 104 ARG B O 1
ATOM 1966 N N . CYS B 1 105 ? -3.534 -26.746 -11.41 1 96.39 105 CYS B N 1
ATOM 1967 C CA . CYS B 1 105 ? -4.835 -26.889 -10.768 1 96.39 105 CYS B CA 1
ATOM 1968 C C . CYS B 1 105 ? -5.896 -27.316 -11.775 1 96.39 105 CYS B C 1
ATOM 1970 O O . CYS B 1 105 ? -6.71 -28.196 -11.489 1 96.39 105 CYS B O 1
ATOM 1972 N N . GLN B 1 106 ? -5.877 -26.696 -12.952 1 95.81 106 GLN B N 1
ATOM 1973 C CA . GLN B 1 106 ? -6.865 -26.976 -13.989 1 95.81 106 GLN B CA 1
ATOM 1974 C C . GLN B 1 106 ? -6.757 -28.418 -14.477 1 95.81 106 GLN B C 1
ATOM 1976 O O . GLN B 1 106 ? -7.761 -29.032 -14.843 1 95.81 106 GLN B O 1
ATOM 1981 N N . SER B 1 107 ? -5.551 -29.031 -14.397 1 95.83 107 SER B N 1
ATOM 1982 C CA . SER B 1 107 ? -5.34 -30.416 -14.808 1 95.83 107 SER B CA 1
ATOM 1983 C C . SER B 1 107 ? -5.465 -31.369 -13.624 1 95.83 107 SER B C 1
ATOM 1985 O O . SER B 1 107 ? -5.219 -32.569 -13.759 1 95.83 107 SER B O 1
ATOM 1987 N N . CYS B 1 108 ? -5.745 -30.846 -12.456 1 94.91 108 CYS B N 1
ATOM 1988 C CA . CYS B 1 108 ? -5.911 -31.604 -11.221 1 94.91 108 CYS B CA 1
ATOM 1989 C C . CYS B 1 108 ? -4.685 -32.465 -10.94 1 94.91 108 CYS B C 1
ATOM 1991 O O . CYS B 1 108 ? -4.813 -33.643 -10.601 1 94.91 108 CYS B O 1
ATOM 1993 N N . CYS B 1 109 ? -3.516 -31.964 -11.228 1 94.55 109 CYS B N 1
ATOM 1994 C CA . CYS B 1 109 ? -2.241 -32.643 -11.019 1 94.55 109 CYS B CA 1
ATOM 1995 C C . CYS B 1 109 ? -1.633 -32.259 -9.676 1 94.55 109 CYS B C 1
ATOM 1997 O O . CYS B 1 109 ? -0.868 -31.298 -9.588 1 94.55 109 CYS B O 1
ATOM 1999 N N . ARG B 1 110 ? -1.875 -33.033 -8.676 1 95.71 110 ARG B N 1
ATOM 2000 C CA . ARG B 1 110 ? -1.422 -32.718 -7.325 1 95.71 110 ARG B CA 1
ATOM 2001 C C . ARG B 1 110 ? 0.1 -32.643 -7.261 1 95.71 110 ARG B C 1
ATOM 2003 O O . ARG B 1 110 ? 0.657 -31.733 -6.643 1 95.71 110 ARG B O 1
ATOM 2010 N N . SER B 1 111 ? 0.744 -33.619 -7.867 1 95.76 111 SER B N 1
ATOM 2011 C CA . SER B 1 111 ? 2.202 -33.659 -7.822 1 95.76 111 SER B CA 1
ATOM 2012 C C . SER B 1 111 ? 2.808 -32.414 -8.462 1 95.76 111 SER B C 1
ATOM 2014 O O . SER B 1 111 ? 3.798 -31.873 -7.964 1 95.76 111 SER B O 1
ATOM 2016 N N . GLY B 1 112 ? 2.25 -31.938 -9.579 1 97.04 112 GLY B N 1
ATOM 2017 C CA . GLY B 1 112 ? 2.688 -30.704 -10.212 1 97.04 112 GLY B CA 1
ATOM 2018 C C . GLY B 1 112 ? 2.49 -29.481 -9.335 1 97.04 112 GLY B C 1
ATOM 2019 O O . GLY B 1 112 ? 3.344 -28.593 -9.299 1 97.04 112 GLY B O 1
ATOM 2020 N N . CYS B 1 113 ? 1.349 -29.515 -8.597 1 98.12 113 CYS B N 1
ATOM 2021 C CA . CYS B 1 113 ? 1.072 -28.403 -7.694 1 98.12 113 CYS B CA 1
ATOM 2022 C C . CYS B 1 113 ? 2.083 -28.36 -6.555 1 98.12 113 CYS B C 1
ATOM 2024 O O . CYS B 1 113 ? 2.576 -27.289 -6.196 1 98.12 113 CYS B O 1
ATOM 2026 N N . VAL B 1 114 ? 2.422 -29.5 -6.02 1 97.64 114 VAL B N 1
ATOM 2027 C CA . VAL B 1 114 ? 3.359 -29.595 -4.905 1 97.64 114 VAL B CA 1
ATOM 2028 C C . VAL B 1 114 ? 4.737 -29.103 -5.345 1 97.64 114 VAL B C 1
ATOM 2030 O O . VAL B 1 114 ? 5.404 -28.37 -4.611 1 97.64 114 VAL B O 1
ATOM 2033 N N . LEU B 1 115 ? 5.137 -29.474 -6.559 1 97.93 115 LEU B N 1
ATOM 2034 C CA . LEU B 1 115 ? 6.428 -29.046 -7.089 1 97.93 115 LEU B CA 1
ATOM 2035 C C . LEU B 1 115 ? 6.472 -27.531 -7.256 1 97.93 115 LEU B C 1
ATOM 2037 O O . LEU B 1 115 ? 7.442 -26.886 -6.851 1 97.93 115 LEU B O 1
ATOM 2041 N N . LEU B 1 116 ? 5.426 -27 -7.804 1 98.45 116 LEU B N 1
ATOM 2042 C CA . LEU B 1 116 ? 5.375 -25.56 -8.036 1 98.45 116 LEU B CA 1
ATOM 2043 C C . LEU B 1 116 ? 5.289 -24.8 -6.717 1 98.45 116 LEU B C 1
ATOM 2045 O O . LEU B 1 116 ? 5.839 -23.703 -6.591 1 98.45 116 LEU B O 1
ATOM 2049 N N . LEU B 1 117 ? 4.58 -25.367 -5.709 1 98.41 117 LEU B N 1
ATOM 2050 C CA . LEU B 1 117 ? 4.556 -24.741 -4.392 1 98.41 117 LEU B CA 1
ATOM 2051 C C . LEU B 1 117 ? 5.964 -24.635 -3.815 1 98.41 117 LEU B C 1
ATOM 2053 O O . LEU B 1 117 ? 6.328 -23.607 -3.239 1 98.41 117 LEU B O 1
ATOM 2057 N N . SER B 1 118 ? 6.745 -25.659 -3.987 1 98.53 118 SER B N 1
ATOM 2058 C CA . SER B 1 118 ? 8.124 -25.644 -3.508 1 98.53 118 SER B CA 1
ATOM 2059 C C . SER B 1 118 ? 8.937 -24.553 -4.196 1 98.53 118 SER B C 1
ATOM 2061 O O . SER B 1 118 ? 9.718 -23.852 -3.55 1 98.53 118 SER B O 1
ATOM 2063 N N . GLN B 1 119 ? 8.755 -24.359 -5.472 1 98.65 119 GLN B N 1
ATOM 2064 C CA . GLN B 1 119 ? 9.437 -23.309 -6.221 1 98.65 119 GLN B CA 1
ATOM 2065 C C . GLN B 1 119 ? 8.995 -21.925 -5.755 1 98.65 119 GLN B C 1
ATOM 2067 O O . GLN B 1 119 ? 9.817 -21.014 -5.635 1 98.65 119 GLN B O 1
ATOM 2072 N N . ILE B 1 120 ? 7.715 -21.804 -5.467 1 98.78 120 ILE B N 1
ATOM 2073 C CA . ILE B 1 120 ? 7.17 -20.541 -4.983 1 98.78 120 ILE B CA 1
ATOM 2074 C C . ILE B 1 120 ? 7.764 -20.213 -3.615 1 98.78 120 ILE B C 1
ATOM 2076 O O . ILE B 1 120 ? 8.154 -19.071 -3.357 1 98.78 120 ILE B O 1
ATOM 2080 N N . GLN B 1 121 ? 7.797 -21.178 -2.748 1 98.7 121 GLN B N 1
ATOM 2081 C CA . GLN B 1 121 ? 8.361 -20.977 -1.417 1 98.7 121 GLN B CA 1
ATOM 2082 C C . GLN B 1 121 ? 9.813 -20.514 -1.498 1 98.7 121 GLN B C 1
ATOM 2084 O O . GLN B 1 121 ? 10.222 -19.607 -0.771 1 98.7 121 GLN B O 1
ATOM 2089 N N . GLN B 1 122 ? 10.583 -21.101 -2.369 1 98.6 122 GLN B N 1
ATOM 2090 C CA . GLN B 1 122 ? 11.978 -20.714 -2.554 1 98.6 122 GLN B CA 1
ATOM 2091 C C . GLN B 1 122 ? 12.087 -19.296 -3.108 1 98.6 122 GLN B C 1
ATOM 2093 O O . GLN B 1 122 ? 12.866 -18.485 -2.603 1 98.6 122 GLN B O 1
ATOM 2098 N N . ALA B 1 123 ? 11.279 -19.009 -4.12 1 98.65 123 ALA B N 1
ATOM 2099 C CA . ALA B 1 123 ? 11.282 -17.679 -4.724 1 98.65 123 ALA B CA 1
ATOM 2100 C C . ALA B 1 123 ? 10.845 -16.619 -3.717 1 98.65 123 ALA B C 1
ATOM 2102 O O . ALA B 1 123 ? 11.363 -15.5 -3.72 1 98.65 123 ALA B O 1
ATOM 2103 N N . PHE B 1 124 ? 9.901 -16.996 -2.844 1 98.76 124 PHE B N 1
ATOM 2104 C CA . PHE B 1 124 ? 9.39 -16.072 -1.838 1 98.76 124 PHE B CA 1
ATOM 2105 C C . PHE B 1 124 ? 10.47 -15.728 -0.82 1 98.76 124 PHE B C 1
ATOM 2107 O O . PHE B 1 124 ? 10.596 -14.573 -0.407 1 98.76 124 PHE B O 1
ATOM 2114 N N . GLU B 1 125 ? 11.24 -16.712 -0.416 1 98.56 125 GLU B 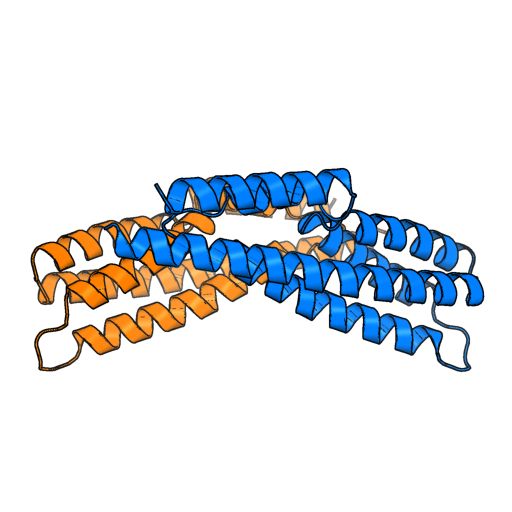N 1
ATOM 2115 C CA . GLU B 1 125 ? 12.339 -16.455 0.51 1 98.56 125 GLU B CA 1
ATOM 2116 C C . GLU B 1 125 ? 13.37 -15.513 -0.105 1 98.56 125 GLU B C 1
ATOM 2118 O O . GLU B 1 125 ? 13.863 -14.602 0.563 1 98.56 125 GLU B O 1
ATOM 2123 N N . VAL B 1 126 ? 13.659 -15.726 -1.353 1 98.33 126 VAL B N 1
ATOM 2124 C CA . VAL B 1 126 ? 14.588 -14.85 -2.059 1 98.33 126 VAL B CA 1
ATOM 2125 C C . VAL B 1 126 ? 14.024 -13.432 -2.111 1 98.33 126 VAL B C 1
ATOM 2127 O O . VAL B 1 126 ? 14.729 -12.466 -1.81 1 98.33 126 VAL B O 1
ATOM 2130 N N . LEU B 1 127 ? 12.781 -13.314 -2.474 1 98.65 127 LEU B N 1
ATOM 2131 C CA . LEU B 1 127 ? 12.132 -12.01 -2.551 1 98.65 127 LEU B CA 1
ATOM 2132 C C . LEU B 1 127 ? 12.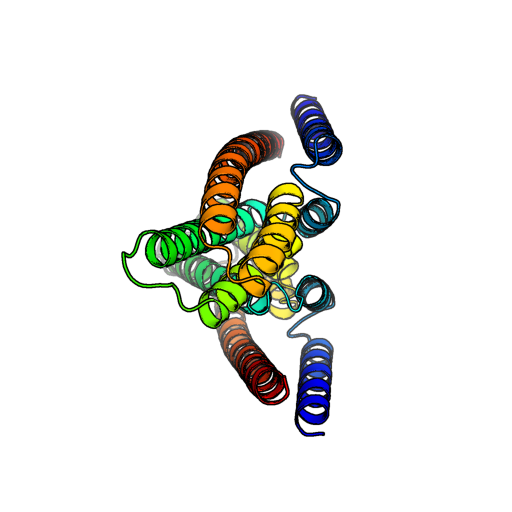183 -11.296 -1.205 1 98.65 127 LEU B C 1
ATOM 2134 O O . LEU B 1 127 ? 12.53 -10.114 -1.137 1 98.65 127 LEU B O 1
ATOM 2138 N N . LYS B 1 128 ? 11.786 -12.006 -0.143 1 98.35 128 LYS B N 1
ATOM 2139 C CA . LYS B 1 128 ? 11.808 -11.424 1.196 1 98.35 128 LYS B CA 1
ATOM 2140 C C . LYS B 1 128 ? 13.191 -10.873 1.533 1 98.35 128 LYS B C 1
ATOM 2142 O O . LYS B 1 128 ? 13.312 -9.762 2.053 1 98.35 128 LYS B O 1
ATOM 2147 N N . GLU B 1 129 ? 14.191 -11.686 1.21 1 98.23 129 GLU B N 1
ATOM 2148 C CA . GLU B 1 129 ? 15.563 -11.271 1.484 1 98.23 129 GLU B CA 1
ATOM 2149 C C . GLU B 1 129 ? 15.931 -10.021 0.689 1 98.23 129 GLU B C 1
ATOM 2151 O O . GLU B 1 129 ? 16.55 -9.099 1.223 1 98.23 129 GLU B O 1
ATOM 2156 N N . ARG B 1 130 ? 15.576 -9.974 -0.561 1 98.12 130 ARG B N 1
ATOM 2157 C CA . ARG B 1 130 ? 15.913 -8.851 -1.429 1 98.12 130 ARG B CA 1
ATOM 2158 C C . ARG B 1 130 ? 15.157 -7.593 -1.016 1 98.12 130 ARG B C 1
ATOM 2160 O O . ARG B 1 130 ? 15.718 -6.495 -1.024 1 98.12 130 ARG B O 1
ATOM 2167 N N . LEU B 1 131 ? 13.898 -7.772 -0.648 1 98.01 131 LEU B N 1
ATOM 2168 C CA . LEU B 1 131 ? 13.106 -6.632 -0.199 1 98.01 131 LEU B CA 1
ATOM 2169 C C . LEU B 1 131 ? 13.632 -6.093 1.127 1 98.01 131 LEU B C 1
ATOM 2171 O O . LEU B 1 131 ? 13.591 -4.885 1.37 1 98.01 131 LEU B O 1
ATOM 2175 N N . ALA B 1 132 ? 14.124 -7.008 1.982 1 97.32 132 ALA B N 1
ATOM 2176 C CA . ALA B 1 132 ? 14.725 -6.575 3.241 1 97.32 132 ALA B CA 1
ATOM 2177 C C . ALA B 1 132 ? 15.947 -5.696 2.992 1 97.32 132 ALA B C 1
ATOM 2179 O O . ALA B 1 132 ? 16.152 -4.696 3.685 1 97.32 132 ALA B O 1
ATOM 2180 N N . VAL B 1 133 ? 16.747 -6.103 2.006 1 97.15 133 VAL B N 1
ATOM 2181 C CA . VAL B 1 133 ? 17.913 -5.306 1.639 1 97.15 133 VAL B CA 1
ATOM 2182 C C . VAL B 1 133 ? 17.465 -3.942 1.12 1 97.15 133 VAL B C 1
ATOM 2184 O O . VAL B 1 133 ? 18.032 -2.912 1.493 1 97.15 133 VAL B O 1
ATOM 2187 N N . PHE B 1 134 ? 16.464 -3.901 0.27 1 96.9 134 PHE B N 1
ATOM 2188 C CA . PHE B 1 134 ? 15.919 -2.658 -0.264 1 96.9 134 PHE B CA 1
ATOM 2189 C C . PHE B 1 134 ? 15.491 -1.726 0.863 1 96.9 134 PHE B C 1
ATOM 2191 O O . PHE B 1 134 ? 15.83 -0.541 0.857 1 96.9 134 PHE B O 1
ATOM 2198 N N . ILE B 1 135 ? 14.747 -2.273 1.82 1 95.71 135 ILE B N 1
ATOM 2199 C CA . ILE B 1 135 ? 14.208 -1.483 2.921 1 95.71 135 ILE B CA 1
ATOM 2200 C C . ILE B 1 135 ? 15.353 -0.943 3.776 1 95.71 135 ILE B C 1
ATOM 2202 O O . ILE B 1 135 ? 15.291 0.188 4.264 1 95.71 135 ILE B O 1
ATOM 2206 N N . GLN B 1 136 ? 16.331 -1.767 3.942 1 94.33 136 GLN B N 1
ATOM 2207 C CA . GLN B 1 136 ? 17.498 -1.333 4.702 1 94.33 136 GLN B CA 1
ATOM 2208 C C . GLN B 1 136 ? 18.202 -0.168 4.011 1 94.33 136 GLN B C 1
ATOM 2210 O O . GLN B 1 136 ? 18.605 0.796 4.665 1 94.33 136 GLN B O 1
ATOM 2215 N N . LEU B 1 137 ? 18.411 -0.301 2.693 1 93.31 137 LEU B N 1
ATOM 2216 C CA . LEU B 1 137 ? 19.034 0.769 1.922 1 93.31 137 LEU B CA 1
ATOM 2217 C C . LEU B 1 137 ? 18.2 2.044 1.988 1 93.31 137 LEU B C 1
ATOM 2219 O O . LEU B 1 137 ? 18.745 3.141 2.13 1 93.31 137 LEU B O 1
ATOM 2223 N N . GLU B 1 138 ? 16.927 1.849 1.89 1 91.2 138 GLU B N 1
ATOM 2224 C CA . GLU B 1 138 ? 16.025 2.992 1.986 1 91.2 138 GLU B CA 1
ATOM 2225 C C . GLU B 1 138 ? 16.151 3.683 3.341 1 91.2 138 GLU B C 1
ATOM 2227 O O . GLU B 1 138 ? 16.123 4.913 3.423 1 91.2 138 GLU B O 1
ATOM 2232 N N . ALA B 1 139 ? 16.181 2.893 4.395 1 90.3 139 ALA B N 1
ATOM 2233 C CA . ALA B 1 139 ? 16.32 3.425 5.749 1 90.3 139 ALA B CA 1
ATOM 2234 C C . ALA B 1 139 ? 17.62 4.208 5.9 1 90.3 139 ALA B C 1
ATOM 2236 O O . ALA B 1 139 ? 17.655 5.242 6.572 1 90.3 139 ALA B O 1
ATOM 2237 N N . GLN B 1 140 ? 18.668 3.703 5.317 1 89.22 140 GLN B N 1
ATOM 2238 C CA . GLN B 1 140 ? 19.955 4.389 5.352 1 89.22 140 GLN B CA 1
ATOM 2239 C C . GLN B 1 140 ? 19.878 5.741 4.649 1 89.22 140 GLN B C 1
ATOM 2241 O O . GLN B 1 140 ? 20.44 6.728 5.126 1 89.22 140 GLN B O 1
ATOM 2246 N N . LEU B 1 141 ? 19.208 5.743 3.523 1 87.64 141 LEU B N 1
ATOM 2247 C CA . LEU B 1 141 ? 19.035 6.978 2.767 1 87.64 141 LEU B CA 1
ATOM 2248 C C . LEU B 1 141 ? 18.273 8.015 3.585 1 87.64 141 LEU B C 1
ATOM 2250 O O . LEU B 1 141 ? 18.65 9.188 3.615 1 87.64 141 LEU B O 1
ATOM 2254 N N . LYS B 1 142 ? 17.266 7.54 4.269 1 84.15 142 LYS B N 1
ATOM 2255 C CA . LYS B 1 142 ? 16.445 8.429 5.086 1 84.15 142 LYS B CA 1
ATOM 2256 C C . LYS B 1 142 ? 17.238 8.981 6.267 1 84.15 142 LYS B C 1
ATOM 2258 O O . LYS B 1 142 ? 17.091 10.151 6.627 1 84.15 142 LYS B O 1
ATOM 2263 N N . SER B 1 143 ? 17.983 8.211 6.895 1 83.33 143 SER B N 1
ATOM 2264 C CA . SER B 1 143 ? 18.792 8.624 8.036 1 83.33 143 SER B CA 1
ATOM 2265 C C . SER B 1 143 ? 19.836 9.659 7.629 1 83.33 143 SER B C 1
ATOM 2267 O O . SER B 1 143 ? 20.127 10.586 8.387 1 83.33 143 SER B O 1
ATOM 2269 N N . MET B 1 144 ? 20.335 9.485 6.5 1 79.56 144 MET B N 1
ATOM 2270 C CA . MET B 1 144 ? 21.352 10.413 6.014 1 79.56 144 MET B CA 1
ATOM 2271 C C . MET B 1 144 ? 20.73 11.753 5.638 1 79.56 144 MET B C 1
ATOM 2273 O O . MET B 1 144 ? 21.327 12.806 5.87 1 79.56 144 MET B O 1
ATOM 2277 N N . ALA B 1 145 ? 19.551 11.719 5.039 1 69.52 145 ALA B N 1
ATOM 2278 C CA . ALA B 1 145 ? 18.855 12.952 4.681 1 69.52 145 ALA B CA 1
ATOM 2279 C C . ALA B 1 145 ? 18.484 13.753 5.925 1 69.52 145 ALA B C 1
ATOM 2281 O O . ALA B 1 145 ? 18.536 14.986 5.916 1 69.52 145 ALA B O 1
ATOM 2282 N N . ALA B 1 146 ? 18.091 13.142 6.928 1 66.43 146 ALA B N 1
ATOM 2283 C CA . ALA B 1 146 ? 17.737 13.8 8.184 1 66.43 146 ALA B CA 1
ATOM 2284 C C . ALA B 1 146 ? 18.954 14.469 8.815 1 66.43 146 ALA B C 1
ATOM 2286 O O . ALA B 1 146 ? 18.826 15.494 9.489 1 66.43 146 ALA B O 1
ATOM 2287 N N . MET B 1 147 ? 20.095 13.946 8.591 1 61.8 147 MET B N 1
ATOM 2288 C CA . MET B 1 147 ? 21.315 14.504 9.168 1 61.8 147 MET B CA 1
ATOM 2289 C C . MET B 1 147 ? 21.764 15.743 8.399 1 61.8 147 MET B C 1
ATOM 2291 O O . MET B 1 147 ? 22.483 16.586 8.937 1 61.8 147 MET B O 1
ATOM 2295 N N . GLN B 1 148 ? 21.291 15.814 7.151 1 53.72 148 GLN B N 1
ATOM 2296 C CA . GLN B 1 148 ? 21.755 16.932 6.336 1 53.72 148 GLN B CA 1
ATOM 2297 C C . GLN B 1 148 ? 20.807 18.123 6.444 1 53.72 148 GLN B C 1
ATOM 2299 O O . GLN B 1 148 ? 21.136 19.226 6.004 1 53.72 148 GLN B O 1
ATOM 2304 N N . THR B 1 149 ? 19.558 17.922 6.907 1 48.71 149 THR B N 1
ATOM 2305 C CA . THR B 1 149 ? 18.688 19.072 7.129 1 48.71 149 THR B CA 1
ATOM 2306 C C . THR B 1 149 ? 18.806 19.57 8.567 1 48.71 149 THR B C 1
ATOM 2308 O O . THR B 1 149 ? 18.933 18.772 9.497 1 48.71 149 THR B O 1
#

InterPro domains:
  IPR008207 Signal transduction histidine kinase, phosphotransfer (Hpt) domain [PF01627] (44-128)
  IPR008207 Signal transduction histidine kinase, phosphotransfer (Hpt) domain [PS50894] (38-144)
  IPR008207 Signal transduction histidine kinase, phosphotransfer (Hpt) domain [cd00088] (42-132)
  IPR036641 HPT domain superfamily [G3DSA:1.20.120.160] (1-148)
  IPR036641 HPT domain superfamily [SSF47226] (6-138)
  IPR045871 Histidine-containing phosphotransfer protein 1-5/Phosphorelay intermediate protein YPD1 [PTHR28242] (1-142)

Nearest PDB structures (foldseek):
  3us6-assembly1_A  TM=9.562E-01  e=5.552E-10  Medicago truncatula
  1yvi-assembly1_A  TM=9.241E-01  e=8.800E-10  Oryza sativa
  1wn0-assembly4_D  TM=9.199E-01  e=6.475E-09  Zea mays
  4pac-assembly1_A  TM=9.584E-01  e=1.627E-08  Arabidopsis thaliana
  1wn0-assembly1_A  TM=9.279E-01  e=7.175E-08  Zea mays

Secondary structure (DSSP, 8-state):
-HHHHHHHHHHHHHHHHHHTTSS-HHHHHHHHH--TT-TTHHHHHHHHHHHHHHHHHHHHHHHHSSSSPP-HHHHHHHHHHHHHHHHHHT-HHHHHHHHHHHHHHHTT-HHHHHHHHHHHHHHHHHHHHHHHHHHHHHHHHHHHHHHH-/-HHHHHHHHHHHHHHHHHHTTSS-HHHHHHHHH--TT-TTHHHHHHHHHHHHHHHHHHHHHHHHHSSSPP-HHHHHHHHHHHHHHHHHHT-HHHHHHHHHHHHHHHTT-HHHHHHHHHHHHHHHHHHHHHHHHHHHHHHHHHHHHHHH-

Organism: Haematococcus lacustris (NCBI:txid44745)

Solvent-accessible surface area (backbone atoms only — not comparable to full-atom values): 15176 Å² total; per-residue (Å²): 112,71,45,58,53,45,50,49,49,46,53,51,51,53,51,50,35,36,73,70,38,50,31,39,69,46,34,54,54,49,50,68,52,38,44,89,27,17,75,56,48,53,57,51,54,49,49,52,48,51,54,52,50,53,55,50,53,51,51,51,50,56,47,67,70,45,91,58,84,56,61,39,68,60,49,34,53,54,38,43,43,50,24,13,45,25,46,48,55,9,30,40,49,55,22,51,49,32,55,54,33,41,55,27,31,76,66,66,35,62,69,57,34,53,53,42,50,54,53,42,54,52,51,48,53,50,48,53,54,52,50,50,51,51,48,50,50,51,50,51,36,52,56,45,50,58,70,74,102,112,70,46,58,53,46,50,51,50,48,53,51,49,53,50,49,35,36,74,72,37,50,29,42,69,45,34,53,54,49,50,67,52,38,43,89,26,17,74,56,48,53,58,50,54,49,50,52,49,52,55,54,50,52,54,50,52,52,52,50,50,56,46,66,69,44,90,58,83,57,60,40,67,62,49,35,52,54,39,43,42,50,22,13,46,25,45,48,54,9,30,39,50,56,24,51,50,31,54,54,33,41,55,25,30,77,66,65,35,62,70,56,34,54,52,42,49,53,52,42,54,52,50,47,52,52,48,53,53,52,50,50,50,52,48,50,51,50,52,52,36,51,56,45,52,58,72,74,101

Foldseek 3Di:
DVLVVLVVVLVVLVVVCCVVQQFHCLQVVQVVVADPVHLCRLVVLVVVLLVLLVVLLVVLCVQLPDPDQGPLVVSLVSLVVNLVSCVNNRRRVLNVLSVQLSVCSVVSPSVSNVVSSVVNVVSSVVSVVSVVVSVVSSVVSVVVVVVVD/DVLVVLVVVLVVLVVVCCVVQQFHCLQVVQVVVADPVHLCRLVVLVVVLLVLLVVLLVVLCVQLPDPDQGPLVVSLVSLVVNLVSCVNNRRRVLNVLSVQLSVCSVVSPSVSNVVSSVVNVVSSVVSVVSVVVSVVSSVVSVVVVVVVD

pLDDT: mean 92.59, std 8.76, range [48.71, 98.78]

Sequence (298 aa):
MQSAAIAAQLNQYVTQLQQEGVLDDQFQQLIQLQDESNPDFVAEVVQLYVED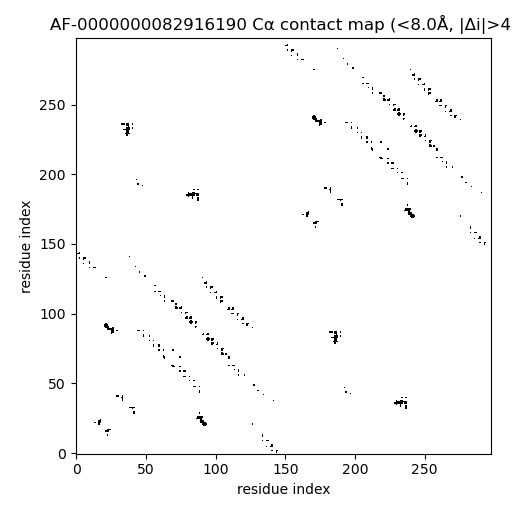SSAKIDKIAAMLTTVAEPDFNELDQLVHQFKGSSASLGAQTIAFLCVKLRERCQSCCRSGCVLLLSQIQQAFEVLKERLAVFIQLEAQLKSMAAMQTMQSAAIAAQLNQYVTQLQQEGVLDDQFQQLIQLQDESNPDFVAEVVQLYVEDSSAKIDKIAAMLTTVAEPDFNELDQLVHQFKGSSASLGAQTIAFLCVKLRERCQSCCRSGCVLLLSQIQQAFEVLKERLAVFIQLEAQLKSMAAMQT

Radius of gyration: 21.88 Å; Cα contacts (8 Å, |Δi|>4): 321; chains: 2; bounding box: 54×68×46 Å